Protein AF-A0A3R8N245-F1 (afdb_monomer)

Radius of gyration: 18.85 Å; Cα contacts (8 Å, |Δi|>4): 355; chains: 1; bounding box: 50×39×49 Å

Structure (mmCIF, N/CA/C/O backbone):
data_AF-A0A3R8N245-F1
#
_entry.id   AF-A0A3R8N245-F1
#
loop_
_atom_site.group_PDB
_atom_site.id
_atom_site.type_symbol
_atom_site.label_atom_id
_atom_site.label_alt_id
_atom_site.label_comp_id
_atom_site.label_asym_id
_atom_site.label_entity_id
_atom_site.label_seq_id
_atom_site.pdbx_PDB_ins_code
_atom_site.Cartn_x
_atom_site.Cartn_y
_atom_site.Cartn_z
_atom_site.occupancy
_atom_site.B_iso_or_equiv
_atom_site.auth_seq_id
_atom_site.auth_comp_id
_atom_site.auth_asym_id
_atom_site.auth_atom_id
_atom_site.pdbx_PDB_model_num
ATOM 1 N N . MET A 1 1 ? 17.522 4.034 -18.372 1.00 85.31 1 MET A N 1
ATOM 2 C CA . MET A 1 1 ? 17.825 2.655 -17.962 1.00 85.31 1 MET A CA 1
ATOM 3 C C . MET A 1 1 ? 16.500 2.055 -17.594 1.00 85.31 1 MET A C 1
ATOM 5 O O . MET A 1 1 ? 15.818 2.674 -16.779 1.00 85.31 1 MET A O 1
ATOM 9 N N . ASP A 1 2 ? 16.145 0.954 -18.243 1.00 93.75 2 ASP A N 1
ATOM 10 C CA . ASP A 1 2 ? 14.920 0.220 -17.944 1.00 93.75 2 ASP A CA 1
ATOM 11 C C . ASP A 1 2 ? 15.184 -0.766 -16.804 1.00 93.75 2 ASP A C 1
ATOM 13 O O . ASP A 1 2 ? 16.309 -1.261 -16.665 1.00 93.75 2 ASP A O 1
ATOM 17 N N . PHE A 1 3 ? 14.192 -0.973 -15.946 1.00 96.31 3 PHE A N 1
ATOM 18 C CA . PHE A 1 3 ? 14.270 -1.893 -14.817 1.00 96.31 3 PHE A CA 1
ATOM 19 C C . PHE A 1 3 ? 12.883 -2.235 -14.265 1.00 96.31 3 PHE A C 1
ATOM 21 O O . PHE A 1 3 ? 11.952 -1.428 -14.318 1.00 96.31 3 PHE A O 1
ATOM 28 N N . THR A 1 4 ? 12.788 -3.408 -13.641 1.00 97.19 4 THR A N 1
ATOM 29 C CA . THR A 1 4 ? 11.588 -3.866 -12.941 1.00 97.19 4 THR A CA 1
ATOM 30 C C . THR A 1 4 ? 11.391 -3.132 -11.617 1.00 97.19 4 THR A C 1
ATOM 32 O O . THR A 1 4 ? 12.328 -2.983 -10.824 1.00 97.19 4 THR A O 1
ATOM 35 N N . VAL A 1 5 ? 10.148 -2.753 -11.348 1.00 97.31 5 VAL A N 1
ATOM 36 C CA . VAL A 1 5 ? 9.673 -2.277 -10.046 1.00 97.31 5 VAL A CA 1
ATOM 37 C C . VAL A 1 5 ? 8.496 -3.113 -9.569 1.00 97.31 5 VAL A C 1
ATOM 39 O O . VAL A 1 5 ? 7.857 -3.818 -10.351 1.00 97.31 5 VAL A O 1
ATOM 42 N N . TYR A 1 6 ? 8.213 -3.017 -8.274 1.00 98.06 6 TYR A N 1
ATOM 43 C CA . TYR A 1 6 ? 7.213 -3.819 -7.589 1.00 98.06 6 TYR A CA 1
ATOM 44 C C . TYR A 1 6 ? 6.259 -2.924 -6.792 1.00 98.06 6 TYR A C 1
ATOM 46 O O . TYR A 1 6 ? 6.681 -1.987 -6.117 1.00 98.06 6 TYR A O 1
ATOM 54 N N . HIS A 1 7 ? 4.964 -3.215 -6.843 1.00 96.88 7 HIS A N 1
ATOM 55 C CA . HIS A 1 7 ? 3.921 -2.518 -6.099 1.00 96.88 7 HIS A CA 1
ATOM 56 C C . HIS A 1 7 ? 3.217 -3.489 -5.147 1.00 96.88 7 HIS A C 1
ATOM 58 O O . HIS A 1 7 ? 2.672 -4.505 -5.576 1.00 96.88 7 HIS A O 1
ATOM 64 N N . ALA A 1 8 ? 3.217 -3.156 -3.856 1.00 96.44 8 ALA A N 1
ATOM 65 C CA . ALA A 1 8 ? 2.516 -3.904 -2.819 1.00 96.44 8 ALA A CA 1
ATOM 66 C C . ALA A 1 8 ? 1.069 -3.424 -2.694 1.00 96.44 8 ALA A C 1
ATOM 68 O O . ALA A 1 8 ? 0.830 -2.263 -2.346 1.00 96.44 8 ALA A O 1
ATOM 69 N N . THR A 1 9 ? 0.125 -4.332 -2.920 1.00 95.81 9 THR A N 1
ATOM 70 C CA . THR A 1 9 ? -1.315 -4.080 -2.856 1.00 95.81 9 THR A CA 1
ATOM 71 C C . THR A 1 9 ? -2.065 -5.320 -2.357 1.00 95.81 9 THR A C 1
ATOM 73 O O . THR A 1 9 ? -1.496 -6.167 -1.667 1.00 95.81 9 THR A O 1
ATOM 76 N N . GLY A 1 10 ? -3.350 -5.435 -2.674 1.00 95.75 10 GLY A N 1
ATOM 77 C CA . GLY A 1 10 ? -4.147 -6.615 -2.386 1.00 95.75 10 GLY A CA 1
ATOM 78 C C . GLY A 1 10 ? -5.344 -6.771 -3.317 1.00 95.75 10 GLY A C 1
ATOM 79 O O . GLY A 1 10 ? -5.625 -5.915 -4.165 1.00 95.75 10 GLY A O 1
ATOM 80 N N . THR A 1 11 ? -6.058 -7.881 -3.158 1.00 95.25 11 THR A N 1
ATOM 81 C CA . THR A 1 11 ? -7.194 -8.255 -4.014 1.00 95.25 11 THR A CA 1
ATOM 82 C C . THR A 1 11 ? -8.327 -7.231 -4.020 1.00 95.25 11 THR A C 1
ATOM 84 O O . THR A 1 11 ? -9.044 -7.141 -5.017 1.00 95.25 11 THR A O 1
ATOM 87 N N . LEU A 1 12 ? -8.434 -6.389 -2.985 1.00 94.00 12 LEU A N 1
ATOM 88 C CA . LEU A 1 12 ? -9.401 -5.283 -2.914 1.00 94.00 12 LEU A CA 1
ATOM 89 C C . LEU A 1 12 ? -9.361 -4.346 -4.131 1.00 94.00 12 LEU A C 1
ATOM 91 O O . LEU A 1 12 ? -10.397 -3.832 -4.550 1.00 94.00 12 LEU A O 1
ATOM 95 N N . PHE A 1 13 ? -8.179 -4.113 -4.708 1.00 92.56 13 PHE A N 1
ATOM 96 C CA . PHE A 1 13 ? -8.011 -3.222 -5.865 1.00 92.56 13 PHE A CA 1
ATOM 97 C C . PHE A 1 13 ? -7.777 -3.977 -7.174 1.00 92.56 13 PHE A C 1
ATOM 99 O O . PHE A 1 13 ? -7.697 -3.363 -8.241 1.00 92.56 13 PHE A O 1
ATOM 106 N N . LEU A 1 14 ? -7.710 -5.307 -7.126 1.00 93.50 14 LEU A N 1
ATOM 107 C CA . LEU A 1 14 ? -7.285 -6.114 -8.262 1.00 93.50 14 LEU A CA 1
ATOM 108 C C . LEU A 1 14 ? -8.250 -6.006 -9.444 1.00 93.50 14 LEU A C 1
ATOM 110 O O . LEU A 1 14 ? -7.811 -5.809 -10.571 1.00 93.50 14 LEU A O 1
ATOM 114 N N . LYS A 1 15 ? -9.564 -6.012 -9.191 1.00 92.88 15 LYS A N 1
ATOM 115 C CA . LYS A 1 15 ? -10.569 -5.852 -10.253 1.00 92.88 15 LYS A CA 1
ATOM 116 C C . LYS A 1 15 ? -10.430 -4.524 -11.002 1.00 92.88 15 LYS A C 1
ATOM 118 O O . LYS A 1 15 ? -10.521 -4.503 -12.226 1.00 92.88 15 LYS A O 1
ATOM 123 N N . SER A 1 16 ? -10.211 -3.415 -10.290 1.00 93.25 16 SER A N 1
ATOM 124 C CA . SER A 1 16 ? -9.973 -2.123 -10.948 1.00 93.25 16 SER A CA 1
ATOM 125 C C . SER A 1 16 ? -8.670 -2.127 -11.736 1.00 93.25 16 SER A C 1
ATOM 127 O O . SER A 1 16 ? -8.640 -1.593 -12.835 1.00 93.25 16 SER A O 1
ATOM 129 N N . ILE A 1 17 ? -7.621 -2.773 -11.222 1.00 95.81 17 ILE A N 1
ATOM 130 C CA . ILE A 1 17 ? -6.323 -2.836 -11.900 1.00 95.81 17 ILE A CA 1
ATOM 131 C C . ILE A 1 17 ? -6.411 -3.683 -13.176 1.00 95.81 17 ILE A C 1
ATOM 133 O O . ILE A 1 17 ? -5.860 -3.289 -14.195 1.00 95.81 17 ILE A O 1
ATOM 137 N N . ILE A 1 18 ? -7.154 -4.792 -13.158 1.00 95.69 18 ILE A N 1
ATOM 138 C CA . ILE A 1 18 ? -7.413 -5.621 -14.347 1.00 95.69 18 ILE A CA 1
ATOM 139 C C . ILE A 1 18 ? -8.167 -4.827 -15.421 1.00 95.69 18 ILE A C 1
ATOM 141 O O . ILE A 1 18 ? -7.818 -4.894 -16.594 1.00 95.69 18 ILE A O 1
ATOM 145 N N . ASN A 1 19 ? -9.191 -4.067 -15.029 1.00 94.50 19 ASN A N 1
ATOM 146 C CA . ASN A 1 19 ? -10.065 -3.381 -15.985 1.00 94.50 19 ASN A CA 1
ATOM 147 C C . ASN A 1 19 ? -9.495 -2.055 -16.495 1.00 94.50 19 ASN A C 1
ATOM 149 O O . ASN A 1 19 ? -9.747 -1.665 -17.632 1.00 94.50 19 ASN A O 1
ATOM 153 N N . GLU A 1 20 ? -8.794 -1.327 -15.631 1.00 93.94 20 GLU A N 1
ATOM 154 C CA . GLU A 1 20 ? -8.413 0.065 -15.865 1.00 93.94 20 GLU A CA 1
ATOM 155 C C . GLU A 1 20 ? -6.901 0.276 -15.869 1.00 93.94 20 GLU A C 1
ATOM 157 O O . GLU A 1 20 ? -6.482 1.410 -16.074 1.00 93.94 20 GLU A O 1
ATOM 162 N N . GLY A 1 21 ? -6.100 -0.764 -15.621 1.00 94.56 21 GLY A N 1
ATOM 163 C CA . GLY A 1 21 ? -4.658 -0.665 -15.419 1.00 94.56 21 GLY A CA 1
ATOM 164 C C . GLY A 1 21 ? -4.264 -0.183 -14.021 1.00 94.56 21 GLY A C 1
ATOM 165 O O . GLY A 1 21 ? -5.086 0.258 -13.210 1.00 94.56 21 GLY A O 1
ATOM 166 N N . LEU A 1 22 ? -2.968 -0.274 -13.722 1.00 94.44 22 LEU A N 1
ATOM 167 C CA . LEU A 1 22 ? -2.416 0.201 -12.460 1.00 94.44 22 LEU A CA 1
ATOM 168 C C . LEU A 1 22 ? -2.151 1.702 -12.545 1.00 94.44 22 LEU A C 1
ATOM 170 O O . LEU A 1 22 ? -1.401 2.186 -13.394 1.00 94.44 22 LEU A O 1
ATOM 174 N N . LYS A 1 23 ? -2.774 2.433 -11.627 1.00 90.31 23 LYS A N 1
ATOM 175 C CA . LYS A 1 23 ? -2.658 3.880 -11.504 1.00 90.31 23 LYS A CA 1
ATOM 176 C C . LYS A 1 23 ? -2.807 4.296 -10.039 1.00 90.31 23 LYS A C 1
ATOM 178 O O . LYS A 1 23 ? -3.383 3.548 -9.245 1.00 90.31 23 LYS A O 1
ATOM 183 N N . PRO A 1 24 ? -2.310 5.479 -9.673 1.00 85.94 24 PRO A N 1
ATOM 184 C CA . PRO A 1 24 ? -2.566 6.067 -8.367 1.00 85.94 24 PRO A CA 1
ATOM 185 C C . PRO A 1 24 ? -4.070 6.189 -8.106 1.00 85.94 24 PRO A C 1
ATOM 187 O O . PRO A 1 24 ? -4.838 6.586 -8.984 1.00 85.94 24 PRO A O 1
ATOM 190 N N . VAL A 1 25 ? -4.480 5.862 -6.883 1.00 81.19 25 VAL A N 1
ATOM 191 C CA . VAL A 1 25 ? -5.874 5.947 -6.440 1.00 81.19 25 VAL A CA 1
ATOM 192 C C . VAL A 1 25 ? -5.972 6.995 -5.344 1.00 81.19 25 VAL A C 1
ATOM 194 O O . VAL A 1 25 ? -5.290 6.896 -4.325 1.00 81.19 25 VAL A O 1
ATOM 197 N N . ASP A 1 26 ? -6.851 7.974 -5.537 1.00 82.88 26 ASP A N 1
ATOM 198 C CA . ASP A 1 26 ? -7.201 8.931 -4.493 1.00 82.88 26 ASP A CA 1
ATOM 199 C C . ASP A 1 26 ? -8.194 8.288 -3.514 1.00 82.88 26 ASP A C 1
ATOM 201 O O . ASP A 1 26 ? -9.410 8.243 -3.730 1.00 82.88 26 ASP A O 1
ATOM 205 N N . LEU A 1 27 ? -7.640 7.722 -2.444 1.00 85.12 27 LEU A N 1
ATOM 206 C CA . LEU A 1 27 ? -8.402 7.050 -1.398 1.00 85.12 27 LEU A CA 1
ATOM 207 C C . LEU A 1 27 ? -9.189 8.036 -0.528 1.00 85.12 27 LEU A C 1
ATOM 209 O O . LEU A 1 27 ? -10.215 7.648 0.028 1.00 85.12 27 LEU A O 1
ATOM 213 N N . ASP A 1 28 ? -8.765 9.296 -0.436 1.00 83.69 28 ASP A N 1
ATOM 214 C CA . ASP A 1 28 ? -9.460 10.300 0.370 1.00 83.69 28 ASP A CA 1
ATOM 215 C C . ASP A 1 28 ? -10.724 10.779 -0.329 1.00 83.69 28 ASP A C 1
ATOM 217 O O . ASP A 1 28 ? -11.797 10.759 0.274 1.00 83.69 28 ASP A O 1
ATOM 221 N N . SER A 1 29 ? -10.640 11.102 -1.621 1.00 81.75 29 SER A N 1
ATOM 222 C CA . SER A 1 29 ? -11.827 11.472 -2.399 1.00 81.75 29 SER A CA 1
ATOM 223 C C . SER A 1 29 ? -12.856 10.338 -2.455 1.00 81.75 29 SER A C 1
ATOM 225 O O . SER A 1 29 ? -14.060 10.594 -2.477 1.00 81.75 29 SER A O 1
ATOM 227 N N . LYS A 1 30 ? -12.400 9.076 -2.466 1.00 83.88 30 LYS A N 1
ATOM 228 C CA . LYS A 1 30 ? -13.281 7.909 -2.609 1.00 83.88 30 LYS A CA 1
ATOM 229 C C . LYS A 1 30 ? -13.835 7.380 -1.284 1.00 83.88 30 LYS A C 1
ATOM 231 O O . LYS A 1 30 ? -15.003 7.004 -1.231 1.00 83.88 30 LYS A O 1
ATOM 236 N N . TYR A 1 31 ? -13.013 7.326 -0.238 1.00 90.62 31 TYR A N 1
ATOM 237 C CA . TYR A 1 31 ? -13.347 6.653 1.024 1.00 90.62 31 TYR A CA 1
ATOM 238 C C . TYR A 1 31 ? -13.154 7.526 2.268 1.00 90.62 31 TYR A C 1
ATOM 240 O O . TYR A 1 31 ? -13.446 7.063 3.368 1.00 90.62 31 TYR A O 1
ATOM 248 N N . LYS A 1 32 ? -12.684 8.773 2.121 1.00 92.38 32 LYS A N 1
ATOM 249 C CA . LYS A 1 32 ? -12.475 9.727 3.224 1.00 92.38 32 LYS A CA 1
ATOM 250 C C . LYS A 1 32 ? -11.556 9.191 4.328 1.00 92.38 32 LYS A C 1
ATOM 252 O O . LYS A 1 32 ? -11.793 9.427 5.510 1.00 92.38 32 LYS A O 1
ATOM 257 N N . VAL A 1 33 ? -10.512 8.447 3.953 1.00 92.50 33 VAL A N 1
ATOM 258 C CA . VAL A 1 33 ? -9.687 7.686 4.908 1.00 92.50 33 VAL A CA 1
ATOM 259 C C . VAL A 1 33 ? -9.006 8.596 5.929 1.00 92.50 33 VAL A C 1
ATOM 261 O O . VAL A 1 33 ? -9.055 8.303 7.122 1.00 92.50 33 VAL A O 1
ATOM 264 N N . ARG A 1 34 ? -8.429 9.729 5.507 1.00 91.50 34 ARG A N 1
ATOM 265 C CA . ARG A 1 34 ? -7.831 10.694 6.449 1.00 91.50 34 ARG A CA 1
ATOM 266 C C . ARG A 1 34 ? -8.850 11.364 7.364 1.00 91.50 34 ARG A C 1
ATOM 268 O O . ARG A 1 34 ? -8.558 11.584 8.535 1.00 91.50 34 ARG A O 1
ATOM 275 N N . GLU A 1 35 ? -10.046 11.663 6.859 1.00 93.06 35 GLU A N 1
ATOM 276 C CA . GLU A 1 35 ? -11.126 12.208 7.691 1.00 93.06 35 GLU A CA 1
ATOM 277 C C . GLU A 1 35 ? -11.553 11.187 8.756 1.00 93.06 35 GLU A C 1
ATOM 279 O O . GLU A 1 35 ? -11.748 11.552 9.914 1.00 93.06 35 GLU A O 1
ATOM 284 N N . ALA A 1 36 ? -11.632 9.906 8.386 1.00 95.31 36 ALA A N 1
ATOM 285 C CA . ALA A 1 36 ? -11.905 8.818 9.318 1.00 95.31 36 ALA A CA 1
ATOM 286 C C . ALA A 1 36 ? -10.791 8.666 10.365 1.00 95.31 36 ALA A C 1
ATOM 288 O O . ALA A 1 36 ? -11.093 8.539 11.548 1.00 95.31 36 ALA A O 1
ATOM 289 N N . LEU A 1 37 ? -9.517 8.735 9.960 1.00 94.69 37 LEU A N 1
ATOM 290 C CA . LEU A 1 37 ? -8.381 8.728 10.889 1.00 94.69 37 LEU A CA 1
ATOM 291 C C . LEU A 1 37 ? -8.452 9.888 11.880 1.00 94.69 37 LEU A C 1
ATOM 293 O O . LEU A 1 37 ? -8.289 9.659 13.072 1.00 94.69 37 LEU A O 1
ATOM 297 N N . CYS A 1 38 ? -8.734 11.104 11.405 1.00 93.19 38 CYS A N 1
ATOM 298 C CA . CYS A 1 38 ? -8.902 12.276 12.262 1.00 93.19 38 CYS A CA 1
ATOM 299 C C . CYS A 1 38 ? -10.004 12.038 13.304 1.00 93.19 38 CYS A C 1
ATOM 301 O O . CYS A 1 38 ? -9.764 12.159 14.501 1.00 93.19 38 CYS A O 1
ATOM 303 N N . TYR A 1 39 ? -11.175 11.586 12.851 1.00 93.44 39 TYR A N 1
ATOM 304 C CA . TYR A 1 39 ? -12.324 11.317 13.714 1.00 93.44 39 TYR A CA 1
ATOM 305 C C . TYR A 1 39 ? -12.054 10.218 14.757 1.00 93.44 39 TYR A C 1
ATOM 307 O O . TYR A 1 39 ? -12.490 10.318 15.899 1.00 93.44 39 TYR A O 1
ATOM 315 N N . LEU A 1 40 ? -11.322 9.163 14.383 1.00 94.00 40 LEU A N 1
ATOM 316 C CA . LEU A 1 40 ? -10.916 8.108 15.316 1.00 94.00 40 LEU A CA 1
ATOM 317 C C . LEU A 1 40 ? -9.859 8.599 16.307 1.00 94.00 40 LEU A C 1
ATOM 319 O O . LEU A 1 40 ? -9.902 8.230 17.475 1.00 94.00 40 LEU A O 1
ATOM 323 N N . LEU A 1 41 ? -8.912 9.424 15.864 1.00 91.50 41 LEU A N 1
ATOM 324 C CA . LEU A 1 41 ? -7.840 9.921 16.721 1.00 91.50 41 LEU A CA 1
ATOM 325 C C . LEU A 1 41 ? -8.349 10.940 17.751 1.00 91.50 41 LEU A C 1
ATOM 327 O O . LEU A 1 41 ? -7.814 10.989 18.852 1.00 91.50 41 LEU A O 1
ATOM 331 N N . GLU A 1 42 ? -9.417 11.685 17.443 1.00 88.44 42 GLU A N 1
ATOM 332 C CA . GLU A 1 42 ? -10.083 12.602 18.386 1.00 88.44 42 GLU A CA 1
ATOM 333 C C . GLU A 1 42 ? -10.581 11.909 19.665 1.00 88.44 42 GLU A C 1
ATOM 335 O O . GLU A 1 42 ? -10.657 12.547 20.716 1.00 88.44 42 GLU A O 1
ATOM 340 N N . ILE A 1 43 ? -10.902 10.612 19.594 1.00 87.62 43 ILE A N 1
ATOM 341 C CA . ILE A 1 43 ? -11.363 9.828 20.752 1.00 87.62 43 ILE A CA 1
ATOM 342 C C . ILE A 1 43 ? -10.255 8.997 21.406 1.00 87.62 43 ILE A C 1
ATOM 344 O O . ILE A 1 43 ? -10.439 8.504 22.519 1.00 87.62 43 ILE A O 1
ATOM 348 N N . VAL A 1 44 ? -9.099 8.852 20.755 1.00 88.75 44 VAL A N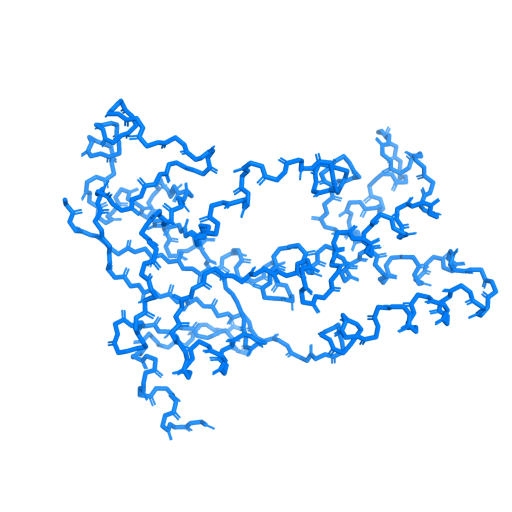 1
ATOM 349 C CA . VAL A 1 44 ? -7.936 8.170 21.331 1.00 88.75 44 VAL A CA 1
ATOM 350 C C . VAL A 1 44 ? -7.219 9.124 22.290 1.00 88.75 44 VAL A C 1
ATOM 352 O O . VAL A 1 44 ? -6.778 10.193 21.868 1.00 88.75 44 VAL A O 1
ATOM 355 N N . PRO A 1 45 ? -7.011 8.763 23.571 1.00 84.38 45 PRO A N 1
ATOM 356 C CA . PRO A 1 45 ? -6.248 9.609 24.482 1.00 84.38 45 PRO A CA 1
ATOM 357 C C . PRO A 1 45 ? -4.815 9.825 23.977 1.00 84.38 45 PRO A C 1
ATOM 359 O O . PRO A 1 45 ? -4.091 8.866 23.708 1.00 84.38 45 PRO A O 1
ATOM 362 N N . SER A 1 46 ? -4.360 11.077 23.929 1.00 83.44 46 SER A N 1
ATOM 363 C CA . SER A 1 46 ? -3.022 11.438 23.424 1.00 83.44 46 SER A CA 1
ATOM 364 C C . SER A 1 46 ? -1.862 10.829 24.227 1.00 83.44 46 SER A C 1
ATOM 366 O O . SER A 1 46 ? -0.744 10.712 23.732 1.00 83.44 46 SER A O 1
ATOM 368 N N . GLU A 1 47 ? -2.121 10.372 25.454 1.00 81.50 47 GLU A N 1
ATOM 369 C CA . GLU A 1 47 ? -1.187 9.616 26.301 1.00 81.50 47 GLU A CA 1
ATOM 370 C C . GLU A 1 47 ? -0.669 8.335 25.629 1.00 81.50 47 GLU A C 1
ATOM 372 O O . GLU A 1 47 ? 0.440 7.887 25.932 1.00 81.50 47 GLU A O 1
ATOM 377 N N . TYR A 1 48 ? -1.442 7.762 24.700 1.00 82.00 48 TYR A N 1
ATOM 378 C CA . TYR A 1 48 ? -1.026 6.638 23.860 1.00 82.00 48 TYR A CA 1
ATOM 379 C C . TYR A 1 48 ? 0.059 7.008 22.843 1.00 82.00 48 TYR A C 1
ATOM 381 O O . TYR A 1 48 ? 0.550 6.119 22.160 1.00 82.00 48 TYR A O 1
ATOM 389 N N . GLY A 1 49 ? 0.461 8.282 22.771 1.00 76.44 49 GLY A N 1
ATOM 390 C CA . GLY A 1 49 ? 1.635 8.784 22.057 1.00 76.44 49 GLY A CA 1
ATOM 391 C C . GLY A 1 49 ? 2.870 9.029 22.940 1.00 76.44 49 GLY A C 1
ATOM 392 O O . GLY A 1 49 ? 3.820 9.643 22.466 1.00 76.44 49 GLY A O 1
ATOM 393 N N . THR A 1 50 ? 2.878 8.607 24.213 1.00 76.25 50 THR A N 1
ATOM 394 C CA . THR A 1 50 ? 3.994 8.856 25.158 1.00 76.25 50 THR A CA 1
ATOM 395 C C . THR A 1 50 ? 4.682 7.566 25.606 1.00 76.25 50 THR A C 1
ATOM 397 O O . THR A 1 50 ? 3.997 6.575 25.822 1.00 76.25 50 THR A O 1
ATOM 400 N N . ASP A 1 51 ? 6.007 7.570 25.806 1.00 74.62 51 ASP A N 1
ATOM 401 C CA . ASP A 1 51 ? 6.819 6.382 26.151 1.00 74.62 51 ASP A CA 1
A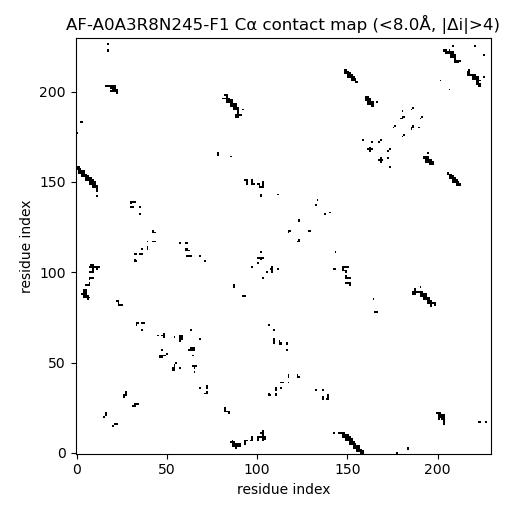TOM 402 C C . ASP A 1 51 ? 6.434 5.722 27.498 1.00 74.62 51 ASP A C 1
ATOM 404 O O . ASP A 1 51 ? 7.085 5.893 28.530 1.00 74.62 51 ASP A O 1
ATOM 408 N N . ASN A 1 52 ? 5.351 4.944 27.494 1.00 83.81 52 ASN A N 1
ATOM 409 C CA . ASN A 1 52 ? 4.832 4.170 28.617 1.00 83.81 52 ASN A CA 1
ATOM 410 C C . ASN A 1 52 ? 4.141 2.875 28.125 1.00 83.81 52 ASN A C 1
ATOM 412 O O . ASN A 1 52 ? 4.135 2.549 26.937 1.00 83.81 52 ASN A O 1
ATOM 416 N N . GLU A 1 53 ? 3.567 2.096 29.045 1.00 88.75 53 GLU A N 1
ATOM 417 C CA . GLU A 1 53 ? 2.887 0.830 28.730 1.00 88.75 53 GLU A CA 1
ATOM 418 C C . GLU A 1 53 ? 1.712 0.990 27.750 1.00 88.75 53 GLU A C 1
ATOM 420 O O . GLU A 1 53 ? 1.555 0.166 26.848 1.00 88.75 53 GLU A O 1
ATOM 425 N N . LYS A 1 54 ? 0.941 2.078 27.860 1.00 86.00 54 LYS A N 1
ATOM 426 C CA . LYS A 1 54 ? -0.170 2.379 26.951 1.00 86.00 54 LYS A CA 1
ATOM 427 C C . LYS A 1 54 ? 0.330 2.565 25.518 1.00 86.00 54 LYS A C 1
ATOM 429 O O . LYS A 1 54 ? -0.225 1.954 24.613 1.00 86.00 54 LYS A O 1
ATOM 434 N N . TYR A 1 55 ? 1.416 3.309 25.298 1.00 87.56 55 TYR A N 1
ATOM 435 C CA . TYR A 1 55 ? 1.997 3.464 23.954 1.00 87.56 55 TYR A CA 1
ATOM 436 C C . TYR A 1 55 ? 2.391 2.127 23.329 1.00 87.56 55 TYR A C 1
ATOM 438 O O . TYR A 1 55 ? 2.111 1.882 22.159 1.00 87.56 55 TYR A O 1
ATOM 446 N N . ARG A 1 56 ? 2.959 1.206 24.117 1.00 89.69 56 ARG A N 1
ATOM 447 C CA . ARG A 1 56 ? 3.262 -0.147 23.625 1.00 89.69 56 ARG A CA 1
ATOM 448 C C . ARG A 1 56 ? 1.999 -0.910 23.231 1.00 89.69 56 ARG A C 1
ATOM 450 O O . ARG A 1 56 ? 2.009 -1.585 22.208 1.00 89.69 56 ARG A O 1
ATOM 457 N N . ILE A 1 57 ? 0.925 -0.798 24.014 1.00 91.00 57 ILE A N 1
ATOM 458 C CA . ILE A 1 57 ? -0.378 -1.396 23.686 1.00 91.00 57 ILE A CA 1
ATOM 459 C C . ILE A 1 57 ? -0.912 -0.830 22.363 1.00 91.00 57 ILE A C 1
ATOM 461 O O . ILE A 1 57 ? -1.311 -1.605 21.494 1.00 91.00 57 ILE A O 1
ATOM 465 N N . PHE A 1 58 ? -0.858 0.492 22.179 1.00 92.25 58 PHE A N 1
ATOM 466 C CA . PHE A 1 58 ? -1.273 1.147 20.936 1.00 92.25 58 PHE A CA 1
ATOM 467 C C . PHE A 1 58 ? -0.454 0.670 19.745 1.00 92.25 58 PHE A C 1
ATOM 469 O O . PHE A 1 58 ? -1.023 0.167 18.784 1.00 92.25 58 PHE A O 1
ATOM 476 N N . VAL A 1 59 ? 0.877 0.745 19.822 1.00 91.88 59 VAL A N 1
ATOM 477 C CA . VAL A 1 59 ? 1.757 0.336 18.718 1.00 91.88 59 VAL A CA 1
ATOM 478 C C . VAL A 1 59 ? 1.562 -1.136 18.367 1.00 91.88 59 VAL A C 1
ATOM 480 O O . VAL A 1 59 ? 1.539 -1.480 17.190 1.00 91.88 59 VAL A O 1
ATOM 483 N N . ASN A 1 60 ? 1.369 -2.007 19.359 1.00 91.88 60 ASN A N 1
ATOM 484 C CA . ASN A 1 60 ? 1.135 -3.429 19.110 1.00 91.88 60 ASN A CA 1
ATOM 485 C C . ASN A 1 60 ? -0.226 -3.715 18.462 1.00 91.88 60 ASN A C 1
ATOM 487 O O . ASN A 1 60 ? -0.330 -4.685 17.720 1.00 91.88 60 ASN A O 1
ATOM 491 N N . SER A 1 61 ? -1.249 -2.907 18.752 1.00 92.19 61 SER A N 1
ATOM 492 C CA . SER A 1 61 ? -2.617 -3.122 18.251 1.00 92.19 61 SER A CA 1
ATOM 493 C C . SER A 1 61 ? -2.853 -2.435 16.906 1.00 92.19 61 SER A C 1
ATOM 495 O O . SER A 1 61 ? -3.502 -2.977 16.016 1.00 92.19 61 SER A O 1
ATOM 497 N N . VAL A 1 62 ? -2.313 -1.225 16.758 1.00 93.19 62 VAL A N 1
ATOM 498 C CA . VAL A 1 62 ? -2.484 -0.373 15.577 1.00 93.19 62 VAL A CA 1
ATOM 499 C C . VAL A 1 62 ? -1.376 -0.613 14.542 1.00 93.19 62 VAL A C 1
ATOM 501 O O . VAL A 1 62 ? -1.504 -0.217 13.385 1.00 93.19 62 VAL A O 1
ATOM 504 N N . HIS A 1 63 ? -0.297 -1.299 14.942 1.00 92.75 63 HIS A N 1
ATOM 505 C CA . HIS A 1 63 ? 0.893 -1.593 14.134 1.00 92.75 63 HIS A CA 1
ATOM 506 C C . HIS A 1 63 ? 1.627 -0.350 13.613 1.00 92.75 63 HIS A C 1
ATOM 508 O O . HIS A 1 63 ? 2.405 -0.425 12.665 1.00 92.75 63 HIS A O 1
ATOM 514 N N . THR A 1 64 ? 1.409 0.802 14.249 1.00 90.56 64 THR A N 1
ATOM 515 C CA . THR A 1 64 ? 2.113 2.055 13.970 1.00 90.56 64 THR A CA 1
ATOM 516 C C . THR A 1 64 ? 2.046 2.988 15.179 1.00 90.56 64 THR A C 1
ATOM 518 O O . THR A 1 64 ? 1.344 2.711 16.153 1.00 90.56 64 THR A O 1
ATOM 521 N N . SER A 1 65 ? 2.803 4.084 15.147 1.00 90.19 65 SER A N 1
ATOM 522 C CA . SER A 1 65 ? 2.815 5.071 16.228 1.00 90.19 65 SER A CA 1
ATOM 523 C C . SER A 1 65 ? 1.700 6.105 16.072 1.00 90.19 65 SER A C 1
ATOM 525 O O . SER A 1 65 ? 1.245 6.395 14.964 1.00 90.19 65 SER A O 1
ATOM 527 N N . TYR A 1 66 ? 1.297 6.714 17.190 1.00 90.81 66 TYR A N 1
ATOM 528 C CA . TYR A 1 66 ? 0.343 7.824 17.188 1.00 90.81 66 TYR A CA 1
ATOM 529 C C . TYR A 1 66 ? 0.837 8.983 16.304 1.00 90.81 66 TYR A C 1
ATOM 531 O O . TYR A 1 66 ? 0.088 9.494 15.476 1.00 90.81 66 TYR A O 1
ATOM 539 N N . GLY A 1 67 ? 2.121 9.348 16.423 1.00 87.88 67 GLY A N 1
ATOM 540 C CA . GLY A 1 67 ? 2.735 10.410 15.618 1.00 87.88 67 GLY A CA 1
ATOM 541 C C . GLY A 1 67 ? 2.705 10.110 14.119 1.00 87.88 67 GLY A C 1
ATOM 542 O O . GLY A 1 67 ? 2.400 10.989 13.326 1.00 87.88 67 GLY A O 1
ATOM 543 N N . THR A 1 68 ? 2.904 8.852 13.721 1.00 87.81 68 THR A N 1
ATOM 544 C CA . THR A 1 68 ? 2.794 8.445 12.312 1.00 87.81 68 THR A CA 1
ATOM 545 C C . THR A 1 68 ? 1.374 8.635 11.768 1.00 87.81 68 THR A C 1
ATOM 547 O O . THR A 1 68 ? 1.204 9.070 10.632 1.00 87.81 68 THR A O 1
ATOM 550 N N . ILE A 1 69 ? 0.338 8.347 12.564 1.00 90.31 69 ILE A N 1
ATOM 551 C CA . ILE A 1 69 ? -1.054 8.609 12.162 1.00 90.31 69 ILE A CA 1
ATOM 552 C C . ILE A 1 69 ? -1.315 10.113 12.062 1.00 90.31 69 ILE A C 1
ATOM 554 O O . ILE A 1 69 ? -1.933 10.555 11.092 1.00 90.31 69 ILE A O 1
ATOM 558 N N . GLU A 1 70 ? -0.813 10.907 13.011 1.00 89.38 70 GLU A N 1
ATOM 559 C CA . GLU A 1 70 ? -0.878 12.365 12.901 1.00 89.38 70 GLU A CA 1
ATOM 560 C C . GLU A 1 70 ? -0.196 12.868 11.629 1.00 89.38 70 GLU A C 1
ATOM 562 O O . GLU A 1 70 ? -0.752 13.736 10.961 1.00 89.38 70 GLU A O 1
ATOM 567 N N . ASP A 1 71 ? 0.964 12.322 11.266 1.00 86.38 71 ASP A N 1
ATOM 568 C CA . ASP A 1 71 ? 1.672 12.689 10.040 1.00 86.38 71 ASP A CA 1
ATOM 569 C C . ASP A 1 71 ? 0.823 12.367 8.803 1.00 86.38 71 ASP A C 1
ATOM 571 O O . ASP A 1 71 ? 0.698 13.209 7.914 1.00 86.38 71 ASP A O 1
ATOM 575 N N . PHE A 1 72 ? 0.155 11.207 8.756 1.00 85.31 72 PHE A N 1
ATOM 576 C CA . PHE A 1 72 ? -0.782 10.884 7.671 1.00 85.31 72 PHE A CA 1
ATOM 577 C C . PHE A 1 72 ? -1.962 11.858 7.578 1.00 85.31 72 PHE A C 1
ATOM 579 O O . PHE A 1 72 ? -2.385 12.174 6.465 1.00 85.31 72 PHE A O 1
ATOM 586 N N . ILE A 1 73 ? -2.490 12.331 8.712 1.00 87.88 73 ILE A N 1
ATOM 587 C CA . ILE A 1 73 ? -3.582 13.319 8.762 1.00 87.88 73 ILE A CA 1
ATOM 588 C C . ILE A 1 73 ? -3.081 14.703 8.324 1.00 87.88 73 ILE A C 1
ATOM 590 O O . ILE A 1 73 ? -3.742 15.379 7.537 1.00 87.88 73 ILE A O 1
ATOM 594 N N . LYS A 1 74 ? -1.915 15.122 8.834 1.00 82.38 74 LYS A N 1
ATOM 595 C CA . LYS A 1 74 ? -1.310 16.453 8.647 1.00 82.38 74 LYS A CA 1
ATOM 596 C C . LYS A 1 74 ? -0.626 16.636 7.307 1.00 82.38 74 LYS A C 1
ATOM 598 O O . LYS A 1 74 ? -0.217 17.757 7.019 1.00 82.38 74 LYS A O 1
ATOM 603 N N . GLN A 1 75 ? -0.447 15.575 6.523 1.00 71.69 75 GLN A N 1
ATOM 604 C CA . GLN A 1 75 ? 0.119 15.656 5.182 1.00 71.69 75 GLN A CA 1
ATOM 605 C C . GLN A 1 75 ? -0.704 16.623 4.312 1.00 71.69 75 GLN A C 1
ATOM 607 O O . GLN A 1 75 ? -1.613 16.231 3.581 1.00 71.69 75 GLN A O 1
ATOM 612 N N . GLU A 1 76 ? -0.345 17.911 4.371 1.00 53.47 76 GLU A N 1
ATOM 613 C CA . GLU A 1 76 ? -0.707 18.911 3.382 1.00 53.47 76 GLU A CA 1
ATOM 614 C C . GLU A 1 76 ? -0.149 18.405 2.063 1.00 53.47 76 GLU A C 1
ATOM 616 O O . GLU A 1 76 ? 1.036 18.110 1.910 1.00 53.47 76 GLU A O 1
ATOM 621 N N . ASN A 1 77 ? -1.070 18.176 1.148 1.00 54.06 77 ASN A N 1
ATOM 622 C CA . ASN A 1 77 ? -1.012 17.092 0.195 1.00 54.06 77 ASN A CA 1
ATOM 623 C C . ASN A 1 77 ? 0.041 17.251 -0.923 1.00 54.06 77 ASN A C 1
ATOM 625 O O . ASN A 1 77 ? -0.165 16.673 -1.969 1.00 54.06 77 ASN A O 1
ATOM 629 N N . GLY A 1 78 ? 1.166 17.961 -0.781 1.00 46.75 78 GLY A N 1
ATOM 630 C CA . GLY A 1 78 ? 2.196 18.074 -1.834 1.00 46.75 78 GLY A CA 1
ATOM 631 C C . GLY A 1 78 ? 2.765 16.716 -2.275 1.00 46.75 78 GLY A C 1
ATOM 632 O O . GLY A 1 78 ? 3.039 16.488 -3.449 1.00 46.75 78 GLY A O 1
ATOM 633 N N . LEU A 1 79 ? 2.845 15.758 -1.348 1.00 45.59 79 LEU A N 1
ATOM 634 C CA . LEU A 1 79 ? 3.329 14.403 -1.618 1.00 45.59 79 LEU A CA 1
ATOM 635 C C . LEU A 1 79 ? 2.276 13.496 -2.292 1.00 45.59 79 LEU A C 1
ATOM 637 O O . LEU A 1 79 ? 2.660 12.531 -2.936 1.00 45.59 79 LEU A O 1
ATOM 641 N N . PHE A 1 80 ? 0.977 13.791 -2.221 1.00 45.97 80 PHE A N 1
ATOM 642 C CA . PHE A 1 80 ? -0.068 13.005 -2.911 1.00 45.97 80 PHE A CA 1
ATOM 643 C C . PHE A 1 80 ? -0.776 13.792 -4.025 1.00 45.97 80 PHE A C 1
ATOM 645 O O . PHE A 1 80 ? -1.458 13.196 -4.854 1.00 45.97 80 PHE A O 1
ATOM 652 N N . GLN A 1 81 ? -0.563 15.109 -4.106 1.00 39.78 81 GLN A N 1
ATOM 653 C CA . GLN A 1 81 ? -1.068 16.012 -5.149 1.00 39.78 81 GLN A CA 1
ATOM 654 C C . GLN A 1 81 ? -0.588 15.621 -6.542 1.00 39.78 81 GLN A C 1
ATOM 656 O O . GLN A 1 81 ? -1.197 16.019 -7.530 1.00 39.78 81 GLN A O 1
ATOM 661 N N . HIS A 1 82 ? 0.475 14.825 -6.630 1.00 43.44 82 HIS A N 1
ATOM 662 C CA . HIS A 1 82 ? 1.003 14.365 -7.903 1.00 43.44 82 HIS A CA 1
ATOM 663 C C . HIS A 1 82 ? 0.381 13.076 -8.416 1.00 43.44 82 HIS A C 1
ATOM 665 O O . HIS A 1 82 ? 0.744 12.685 -9.518 1.00 43.44 82 HIS A O 1
ATOM 671 N N . GLY A 1 83 ? -0.514 12.413 -7.665 1.00 54.69 83 GLY A N 1
ATOM 672 C CA . GLY A 1 83 ? -1.013 11.104 -8.081 1.00 54.69 83 GLY A CA 1
ATOM 673 C C . GLY A 1 83 ? 0.167 10.218 -8.470 1.00 54.69 83 GLY A C 1
ATOM 674 O O . GLY A 1 83 ? 0.299 9.835 -9.622 1.00 54.69 83 GLY A O 1
ATOM 675 N N . SER A 1 84 ? 1.108 9.998 -7.555 1.00 69.81 84 SER A N 1
ATOM 676 C CA . SER A 1 84 ? 2.272 9.164 -7.847 1.00 69.81 84 SER A CA 1
ATOM 677 C C . SER A 1 84 ? 2.024 7.755 -7.336 1.00 69.81 84 SER A C 1
ATOM 679 O O . SER A 1 84 ? 1.602 7.555 -6.196 1.00 69.81 84 SER A O 1
ATOM 681 N N . LEU A 1 85 ? 2.278 6.766 -8.185 1.00 87.94 85 LEU A N 1
ATOM 682 C CA . LEU A 1 85 ? 2.199 5.363 -7.805 1.00 87.94 85 LEU A CA 1
ATOM 683 C C . LEU A 1 85 ? 3.474 4.991 -7.040 1.00 87.94 85 LEU A C 1
ATOM 685 O O . LEU A 1 85 ? 4.574 5.090 -7.583 1.00 87.94 85 LEU A O 1
ATOM 689 N N . TYR A 1 86 ? 3.326 4.567 -5.785 1.00 90.38 86 TYR A N 1
ATOM 690 C CA . TYR A 1 86 ? 4.449 4.114 -4.965 1.00 90.38 86 TYR A CA 1
ATOM 691 C C . TYR A 1 86 ? 4.860 2.700 -5.350 1.00 90.38 86 TYR A C 1
ATOM 693 O O . TYR A 1 86 ? 4.029 1.788 -5.387 1.00 90.38 86 TYR A O 1
ATOM 701 N N . VAL A 1 87 ? 6.150 2.517 -5.587 1.00 94.50 87 VAL A N 1
ATOM 702 C CA . VAL A 1 87 ? 6.752 1.231 -5.936 1.00 94.50 87 VAL A CA 1
ATOM 703 C C . VAL A 1 87 ? 8.056 1.043 -5.178 1.00 94.50 87 VAL A C 1
ATOM 705 O O . VAL A 1 87 ? 8.569 1.964 -4.549 1.00 94.50 87 VAL A O 1
ATOM 708 N N . ASN A 1 88 ? 8.607 -0.156 -5.237 1.00 97.12 88 ASN A N 1
ATOM 709 C CA . ASN A 1 88 ? 9.895 -0.472 -4.656 1.00 97.12 88 ASN A CA 1
ATOM 710 C C . ASN A 1 88 ? 10.726 -1.284 -5.657 1.00 97.12 88 ASN A C 1
ATOM 712 O O . ASN A 1 88 ? 10.185 -1.951 -6.540 1.00 97.12 88 ASN A O 1
ATOM 716 N N . THR A 1 89 ? 12.047 -1.196 -5.564 1.00 97.56 89 THR A N 1
ATOM 717 C CA . THR A 1 89 ? 12.961 -1.905 -6.469 1.00 97.56 89 THR A CA 1
ATOM 718 C C . THR A 1 89 ? 13.232 -3.357 -6.064 1.00 97.56 89 THR A C 1
ATOM 720 O O . THR A 1 89 ? 13.699 -4.140 -6.893 1.00 97.56 89 THR A O 1
ATOM 723 N N . GLY A 1 90 ? 12.926 -3.735 -4.820 1.00 97.81 90 GLY A N 1
ATOM 724 C CA . GLY A 1 90 ? 13.108 -5.083 -4.285 1.00 97.81 90 GLY A CA 1
ATOM 725 C C . GLY A 1 90 ? 11.801 -5.860 -4.161 1.00 97.81 90 GLY A C 1
ATOM 726 O O . GLY A 1 90 ? 10.832 -5.389 -3.561 1.00 97.81 90 GLY A O 1
ATOM 727 N N . LEU A 1 91 ? 11.788 -7.092 -4.670 1.00 97.94 91 LEU A N 1
ATOM 728 C CA . LEU A 1 91 ? 10.626 -7.978 -4.613 1.00 97.94 91 LEU A CA 1
ATOM 729 C C . LEU A 1 91 ? 10.326 -8.405 -3.176 1.00 97.94 91 LEU A C 1
ATOM 731 O O . LEU A 1 91 ? 9.194 -8.265 -2.721 1.00 97.94 91 LEU A O 1
ATOM 735 N N . GLU A 1 92 ? 11.331 -8.892 -2.448 1.00 97.44 92 GLU A N 1
ATOM 736 C CA . GLU A 1 92 ? 11.129 -9.420 -1.091 1.00 97.44 92 GLU A CA 1
ATOM 737 C C . GLU A 1 92 ? 10.664 -8.326 -0.124 1.00 97.44 92 GLU A C 1
ATOM 739 O O . GLU A 1 92 ? 9.699 -8.522 0.614 1.00 97.44 92 GLU A O 1
ATOM 744 N N . LYS A 1 93 ? 11.231 -7.116 -0.227 1.00 96.94 93 LYS A N 1
ATOM 745 C CA . LYS A 1 93 ? 10.745 -5.956 0.531 1.00 96.94 93 LYS A CA 1
ATOM 746 C C . LYS A 1 93 ? 9.287 -5.624 0.204 1.00 96.94 93 LYS A C 1
ATOM 748 O O . LYS A 1 93 ? 8.499 -5.305 1.091 1.00 96.94 93 LYS A O 1
ATOM 753 N N . THR A 1 94 ? 8.907 -5.731 -1.066 1.00 98.00 94 THR A N 1
ATOM 754 C CA . THR A 1 94 ? 7.526 -5.482 -1.497 1.00 98.00 94 THR A CA 1
ATOM 755 C C . THR A 1 94 ? 6.566 -6.553 -0.988 1.00 98.00 94 THR A C 1
ATOM 757 O O . THR A 1 94 ? 5.453 -6.224 -0.584 1.00 98.00 94 THR A O 1
ATOM 760 N N . LYS A 1 95 ? 6.987 -7.819 -0.932 1.00 98.06 95 LYS A N 1
ATOM 761 C CA . LYS A 1 95 ? 6.204 -8.896 -0.310 1.00 98.06 95 LYS A CA 1
ATOM 762 C C . LYS A 1 95 ? 5.961 -8.628 1.174 1.00 98.06 95 LYS A C 1
ATOM 764 O O . LYS A 1 95 ? 4.823 -8.753 1.619 1.00 98.06 95 LYS A O 1
ATOM 769 N N . GLU A 1 96 ? 6.981 -8.196 1.919 1.00 96.75 96 GLU A N 1
ATOM 770 C CA . GLU A 1 96 ? 6.818 -7.769 3.319 1.00 96.75 96 GLU A CA 1
ATOM 771 C C . GLU A 1 96 ? 5.787 -6.640 3.442 1.00 96.75 96 GLU A C 1
ATOM 773 O O . GLU A 1 96 ? 4.893 -6.697 4.286 1.00 96.75 96 GLU A O 1
ATOM 778 N N . PHE A 1 97 ? 5.870 -5.623 2.578 1.00 95.44 97 PHE A N 1
ATOM 779 C CA . PHE A 1 97 ? 4.891 -4.536 2.570 1.00 95.44 97 PHE A CA 1
ATOM 780 C C . PHE A 1 97 ? 3.476 -5.024 2.262 1.00 95.44 97 PHE A C 1
ATOM 782 O O . PHE A 1 97 ? 2.540 -4.597 2.930 1.00 95.44 97 PHE A O 1
ATOM 789 N N . ALA A 1 98 ? 3.303 -5.911 1.283 1.00 96.88 98 ALA A N 1
ATOM 790 C CA . ALA A 1 98 ? 1.993 -6.448 0.931 1.00 96.88 98 ALA A CA 1
ATOM 791 C C . ALA A 1 98 ? 1.386 -7.252 2.094 1.00 96.88 98 ALA A C 1
ATOM 793 O O . ALA A 1 98 ? 0.210 -7.073 2.402 1.00 96.88 98 ALA A O 1
ATOM 794 N N . LEU A 1 99 ? 2.190 -8.071 2.784 1.00 96.56 99 LEU A N 1
ATOM 795 C CA . LEU A 1 99 ? 1.758 -8.841 3.960 1.00 96.56 99 LEU A CA 1
ATOM 796 C C . LEU A 1 99 ? 1.308 -7.940 5.117 1.00 96.56 99 LEU A C 1
ATOM 798 O O . LEU A 1 99 ? 0.315 -8.238 5.774 1.00 96.56 99 LEU A O 1
ATOM 802 N N . ASN A 1 100 ? 1.999 -6.819 5.332 1.00 93.69 100 ASN A N 1
ATOM 803 C CA . ASN A 1 100 ? 1.656 -5.863 6.387 1.00 93.69 100 ASN A CA 1
ATOM 804 C C . ASN A 1 100 ? 0.462 -4.959 6.026 1.00 93.69 100 ASN A C 1
ATOM 806 O O . ASN A 1 100 ? -0.095 -4.298 6.898 1.00 93.69 100 ASN A O 1
ATOM 810 N N . ARG A 1 101 ? 0.042 -4.914 4.754 1.00 93.06 101 ARG A N 1
ATOM 811 C CA . ARG A 1 101 ? -1.080 -4.093 4.266 1.00 93.06 101 ARG A CA 1
ATOM 812 C C . ARG A 1 101 ? -2.354 -4.922 4.177 1.00 93.06 101 ARG A C 1
ATOM 814 O O . ARG A 1 101 ? -2.853 -5.214 3.087 1.00 93.06 101 ARG A O 1
ATOM 821 N N . VAL A 1 102 ? -2.924 -5.258 5.332 1.00 93.19 102 VAL A N 1
ATOM 822 C CA . VAL A 1 102 ? -4.115 -6.122 5.411 1.00 93.19 102 VAL A CA 1
ATOM 823 C C . VAL A 1 102 ? -5.325 -5.568 4.654 1.00 93.19 102 VAL A C 1
ATOM 825 O O . VAL A 1 102 ? -6.200 -6.344 4.286 1.00 93.19 102 VAL A O 1
ATOM 828 N N . LYS A 1 103 ? -5.370 -4.260 4.355 1.00 94.81 103 LYS A N 1
ATOM 829 C CA . LYS A 1 103 ? -6.392 -3.631 3.497 1.00 94.81 103 LYS A CA 1
ATOM 830 C C . LYS A 1 103 ? -5.834 -3.021 2.209 1.00 94.81 103 LYS A C 1
ATOM 832 O O . LYS A 1 103 ? -6.306 -1.972 1.774 1.00 94.81 103 LYS A O 1
ATOM 837 N N . ALA A 1 104 ? -4.843 -3.674 1.595 1.00 92.19 104 ALA A N 1
ATOM 838 C CA . ALA A 1 104 ? -4.245 -3.366 0.283 1.00 92.19 104 ALA A CA 1
ATOM 839 C C . ALA A 1 104 ? -3.539 -2.000 0.148 1.00 92.19 104 ALA A C 1
ATOM 841 O O . ALA A 1 104 ? -2.687 -1.821 -0.717 1.00 92.19 104 ALA A O 1
ATOM 842 N N . SER A 1 105 ? -3.851 -1.037 1.008 1.00 91.69 105 SER A N 1
ATOM 843 C CA . SER A 1 105 ? -3.199 0.259 1.140 1.00 91.69 105 SER A CA 1
ATOM 844 C C . SER A 1 105 ? -2.741 0.428 2.579 1.00 91.69 105 SER A C 1
ATOM 846 O O . SER A 1 105 ? -3.452 0.041 3.507 1.00 91.69 105 SER A O 1
ATOM 848 N N . GLU A 1 106 ? -1.570 1.026 2.766 1.00 90.69 106 GLU A N 1
ATOM 849 C CA . GLU A 1 106 ? -1.056 1.373 4.090 1.00 90.69 106 GLU A CA 1
ATOM 850 C C . GLU A 1 106 ? -2.024 2.297 4.844 1.00 90.69 106 GLU A C 1
ATOM 852 O O . GLU A 1 106 ? -2.401 2.010 5.977 1.00 90.69 106 GLU A O 1
ATOM 857 N N . LEU A 1 107 ? -2.526 3.339 4.177 1.00 89.75 107 LEU A N 1
ATOM 858 C CA . LEU A 1 107 ? -3.436 4.310 4.784 1.00 89.75 107 LEU A CA 1
ATOM 859 C C . LEU A 1 107 ? -4.753 3.661 5.247 1.00 89.75 107 LEU A C 1
ATOM 861 O O . LEU A 1 107 ? -5.213 3.896 6.362 1.00 89.75 107 LEU A O 1
ATOM 865 N N . VAL A 1 108 ? -5.344 2.803 4.407 1.00 93.88 108 VAL A N 1
ATOM 866 C CA . VAL A 1 108 ? -6.583 2.073 4.750 1.00 93.88 108 VAL A CA 1
ATOM 867 C C . VAL A 1 108 ? -6.318 1.047 5.848 1.00 93.88 108 VAL A C 1
ATOM 869 O O . VAL A 1 108 ? -7.168 0.839 6.709 1.00 93.88 108 VAL A O 1
ATOM 872 N N . THR A 1 109 ? -5.139 0.426 5.837 1.00 95.12 109 THR A N 1
ATOM 873 C CA . THR A 1 109 ? -4.721 -0.546 6.851 1.00 95.12 109 THR A CA 1
ATOM 874 C C . THR A 1 109 ? -4.629 0.103 8.229 1.00 95.12 109 THR A C 1
ATOM 876 O O . THR A 1 109 ? -5.213 -0.419 9.176 1.00 95.12 109 THR A O 1
ATOM 879 N N . TYR A 1 110 ? -3.998 1.272 8.355 1.00 94.00 110 TYR A N 1
ATOM 880 C CA . TYR A 1 110 ? -3.944 1.965 9.645 1.00 94.00 110 TYR A CA 1
ATOM 881 C C . TYR A 1 110 ? -5.310 2.483 10.094 1.00 94.00 110 TYR A C 1
ATOM 883 O O . TYR A 1 110 ? -5.627 2.380 11.276 1.00 94.00 110 TYR A O 1
ATOM 891 N N . ALA A 1 111 ? -6.160 2.954 9.176 1.00 95.62 111 ALA A N 1
ATOM 892 C CA . ALA A 1 111 ? -7.536 3.319 9.522 1.00 95.62 111 ALA A CA 1
ATOM 893 C C . ALA A 1 111 ? -8.337 2.115 10.044 1.00 95.62 111 ALA A C 1
ATOM 895 O O . ALA A 1 111 ? -9.058 2.236 11.031 1.00 95.62 111 ALA A O 1
ATOM 896 N N . PHE A 1 112 ? -8.168 0.946 9.422 1.00 97.56 112 PHE A N 1
ATOM 897 C CA . PHE A 1 112 ? -8.783 -0.304 9.862 1.00 97.56 112 PHE A CA 1
ATOM 898 C C . PHE A 1 112 ? -8.299 -0.726 11.252 1.00 97.56 112 PHE A C 1
ATOM 900 O O . PHE A 1 112 ? -9.116 -1.031 12.121 1.00 97.56 112 PHE A O 1
ATOM 907 N N . HIS A 1 113 ? -6.985 -0.723 11.486 1.00 96.88 113 HIS A N 1
ATOM 908 C CA . HIS A 1 113 ? -6.442 -1.099 12.788 1.00 96.88 113 HIS A CA 1
ATOM 909 C C . HIS A 1 113 ? -6.844 -0.116 13.889 1.00 96.88 113 HIS A C 1
ATOM 911 O O . HIS A 1 113 ? -7.218 -0.554 14.972 1.00 96.88 113 HIS A O 1
ATOM 917 N N . LEU A 1 114 ? -6.840 1.191 13.609 1.00 96.06 114 LEU A N 1
ATOM 918 C CA . LEU A 1 114 ? -7.276 2.201 14.571 1.00 96.06 114 LEU A CA 1
ATOM 919 C C . LEU A 1 114 ? -8.772 2.070 14.892 1.00 96.06 114 LEU A C 1
ATOM 921 O O . LEU A 1 114 ? -9.154 2.167 16.054 1.00 96.06 114 LEU A O 1
ATOM 925 N N . TYR A 1 115 ? -9.612 1.790 13.891 1.00 96.38 115 TYR A N 1
ATOM 926 C CA . TYR A 1 115 ? -11.037 1.524 14.100 1.00 96.38 115 TYR A CA 1
ATOM 927 C C . TYR A 1 115 ? -11.262 0.325 15.031 1.00 96.38 115 TYR A C 1
ATOM 929 O O . TYR A 1 115 ? -12.010 0.435 16.003 1.00 96.38 115 TYR A O 1
ATOM 937 N N . ASN A 1 116 ? -10.585 -0.801 14.773 1.00 95.56 116 ASN A N 1
ATOM 938 C CA . ASN A 1 116 ? -10.697 -1.986 15.627 1.00 95.56 116 ASN A CA 1
ATOM 939 C C . ASN A 1 116 ? -10.136 -1.731 17.024 1.00 95.56 116 ASN A C 1
ATOM 941 O O . ASN A 1 116 ? -10.743 -2.144 17.999 1.00 95.56 116 ASN A O 1
ATOM 945 N N . PHE A 1 117 ? -9.039 -0.984 17.139 1.00 94.56 117 PHE A N 1
ATOM 946 C CA . PHE A 1 117 ? -8.496 -0.591 18.432 1.00 94.56 117 PHE A CA 1
ATOM 947 C C . PHE A 1 117 ? -9.503 0.232 19.249 1.00 94.56 117 PHE A C 1
ATOM 949 O O . PHE A 1 117 ? -9.766 -0.096 20.403 1.00 94.56 117 PHE A O 1
ATOM 956 N N . CYS A 1 118 ? -10.149 1.240 18.653 1.00 93.06 118 CYS A N 1
ATOM 957 C CA . CYS A 1 118 ? -11.211 1.995 19.330 1.00 93.06 118 CYS A CA 1
ATOM 958 C C . CYS A 1 118 ? -12.395 1.103 19.738 1.00 93.06 118 CYS A C 1
ATOM 960 O O . CYS A 1 118 ? -12.998 1.325 20.789 1.00 93.06 118 CYS A O 1
ATOM 962 N N . LYS A 1 119 ? -12.720 0.091 18.926 1.00 91.44 119 LYS A N 1
ATOM 963 C CA . LYS A 1 119 ? -13.784 -0.878 19.209 1.00 91.44 119 LYS A CA 1
ATOM 964 C C . LYS A 1 119 ? -13.430 -1.807 20.371 1.00 91.44 119 LYS A C 1
ATOM 966 O O . LYS A 1 119 ? -14.224 -1.938 21.297 1.00 91.44 119 LYS A O 1
ATOM 971 N N . ASP A 1 120 ? -12.243 -2.402 20.341 1.00 91.31 120 ASP A N 1
ATOM 972 C CA . ASP A 1 120 ? -11.763 -3.376 21.328 1.00 91.31 120 ASP A CA 1
ATOM 973 C C . ASP A 1 120 ?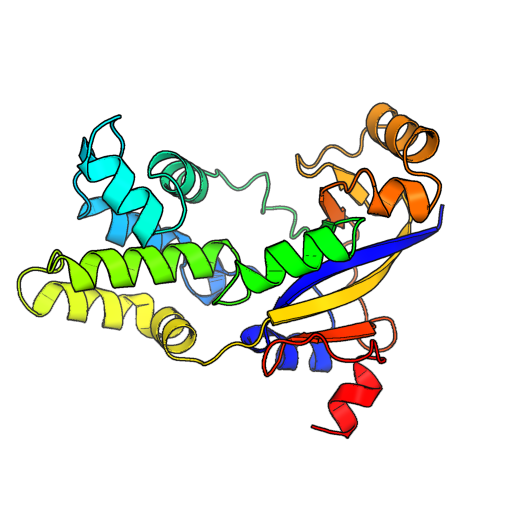 -11.581 -2.749 22.717 1.00 91.31 120 ASP A C 1
ATOM 975 O O . ASP A 1 120 ? -11.737 -3.422 23.734 1.00 91.31 120 ASP A O 1
ATOM 979 N N . PHE A 1 121 ? -11.282 -1.448 22.764 1.00 89.88 121 PHE A N 1
ATOM 980 C CA . PHE A 1 121 ? -11.169 -0.670 24.000 1.00 89.88 121 PHE A CA 1
ATOM 981 C C . PHE A 1 121 ? -12.464 0.066 24.384 1.00 89.88 121 PHE A C 1
ATOM 983 O O . PHE A 1 121 ? -12.457 0.851 25.334 1.00 89.88 121 PHE A O 1
ATOM 990 N N . GLU A 1 122 ? -13.567 -0.182 23.669 1.00 88.62 122 GLU A N 1
ATOM 991 C CA . GLU A 1 122 ? -14.896 0.394 23.924 1.00 88.62 122 GLU A CA 1
ATOM 992 C C . GLU A 1 122 ? -14.919 1.941 23.930 1.00 88.62 122 GLU A C 1
ATOM 994 O O . GLU A 1 122 ? -15.728 2.575 24.607 1.00 88.62 122 GLU A O 1
ATOM 999 N N . TRP A 1 123 ? -14.045 2.591 23.154 1.00 86.69 123 TRP A N 1
ATOM 1000 C CA . TRP A 1 123 ? -13.899 4.058 23.139 1.00 86.69 123 TRP A CA 1
ATOM 1001 C C . TRP A 1 123 ? -14.970 4.800 22.365 1.00 86.69 123 TRP A C 1
ATOM 1003 O O . TRP A 1 123 ? -15.175 5.993 22.579 1.00 86.69 123 TRP A O 1
ATOM 1013 N N . PHE A 1 124 ? -15.713 4.090 21.524 1.00 83.62 124 PHE A N 1
ATOM 1014 C CA . PHE A 1 124 ? -16.970 4.614 21.008 1.00 83.62 124 PHE A CA 1
ATOM 1015 C C . PHE A 1 124 ? -17.991 4.865 22.137 1.00 83.62 124 PHE A C 1
ATOM 1017 O O . PHE A 1 124 ? -18.930 5.638 21.956 1.00 83.62 124 PHE A O 1
ATOM 1024 N N . GLY A 1 125 ? -17.787 4.280 23.326 1.00 72.88 125 GLY A N 1
ATOM 1025 C CA . GLY A 1 125 ? -18.621 4.489 24.501 1.00 72.88 125 GLY A CA 1
ATOM 1026 C C . GLY A 1 125 ? -20.024 3.923 24.296 1.00 72.88 125 GLY A C 1
ATOM 1027 O O . GLY A 1 125 ? -20.211 2.712 24.223 1.00 72.88 125 GLY A O 1
ATOM 1028 N N . ASN A 1 126 ? -21.024 4.806 24.207 1.00 60.84 126 ASN A N 1
ATOM 1029 C CA . ASN A 1 126 ? -22.397 4.416 23.884 1.00 60.84 126 ASN A CA 1
ATOM 1030 C C . ASN A 1 126 ? -22.560 4.247 22.366 1.00 60.84 126 ASN A C 1
ATOM 1032 O O . ASN A 1 126 ? -22.033 5.042 21.596 1.00 60.84 126 ASN A O 1
ATOM 1036 N N . ILE A 1 127 ? -23.376 3.264 21.971 1.00 63.69 127 ILE A N 1
ATOM 1037 C CA . ILE A 1 127 ? -23.727 2.803 20.605 1.00 63.69 127 ILE A CA 1
ATOM 1038 C C . ILE A 1 127 ? -23.827 3.911 19.522 1.00 63.69 127 ILE A C 1
ATOM 1040 O O . ILE A 1 127 ? -23.608 3.646 18.342 1.00 63.69 127 ILE A O 1
ATOM 1044 N N . ASP A 1 128 ? -24.136 5.151 19.904 1.00 79.31 128 ASP A N 1
ATOM 1045 C CA . ASP A 1 128 ? -24.311 6.301 19.015 1.00 79.31 128 ASP A CA 1
ATOM 1046 C C . ASP A 1 128 ? -23.032 6.701 18.248 1.00 79.31 128 ASP A C 1
ATOM 1048 O O . ASP A 1 128 ? -23.104 6.954 17.048 1.00 79.31 128 ASP A O 1
ATOM 1052 N N . PHE A 1 129 ? -21.842 6.694 18.865 1.00 84.44 129 PHE A N 1
ATOM 1053 C CA . PHE A 1 129 ? -20.628 7.149 18.163 1.00 84.44 129 PHE A CA 1
ATOM 1054 C C . PHE A 1 129 ? -20.169 6.156 17.084 1.00 84.44 129 PHE A C 1
ATOM 1056 O O . PHE A 1 129 ? -19.828 6.561 15.974 1.00 84.44 129 PHE A O 1
ATOM 1063 N N . GLU A 1 130 ? -20.195 4.849 17.376 1.00 89.12 130 GLU A N 1
ATOM 1064 C CA . GLU A 1 130 ? -19.887 3.818 16.371 1.00 89.12 130 GLU A CA 1
ATOM 1065 C C . GLU A 1 130 ? -20.905 3.874 15.222 1.00 89.12 130 GLU A C 1
ATOM 1067 O O . GLU A 1 130 ? -20.518 3.790 14.057 1.00 89.12 130 GLU A O 1
ATOM 1072 N N . SER A 1 131 ? -22.194 4.087 15.528 1.00 90.06 131 SER A N 1
ATOM 1073 C CA . SER A 1 131 ? -23.228 4.273 14.502 1.00 90.06 131 SER A CA 1
ATOM 1074 C C . SER A 1 131 ? -22.942 5.497 13.631 1.00 90.06 131 SER A C 1
ATOM 1076 O O . SER A 1 131 ? -22.950 5.382 12.409 1.00 90.06 131 SER A O 1
ATOM 1078 N N . GLN A 1 132 ? -22.617 6.645 14.232 1.00 91.25 132 GLN A N 1
ATOM 1079 C CA . GLN A 1 132 ? -22.272 7.869 13.501 1.00 91.25 132 GLN A CA 1
ATOM 1080 C C . GLN A 1 132 ? -21.033 7.687 12.621 1.00 91.25 132 GLN A C 1
ATOM 1082 O O . GLN A 1 132 ? -21.029 8.134 11.471 1.00 91.25 132 GLN A O 1
ATOM 1087 N N . PHE A 1 133 ? -20.000 7.006 13.127 1.00 93.75 133 PHE A N 1
ATOM 1088 C CA . PHE A 1 133 ? -18.822 6.660 12.335 1.00 93.75 133 PHE A CA 1
ATOM 1089 C C . PHE A 1 133 ? -19.205 5.781 11.141 1.00 93.75 133 PHE A C 1
ATOM 1091 O O . PHE A 1 133 ? -18.864 6.099 10.000 1.00 93.75 133 PHE A O 1
ATOM 1098 N N . ASN A 1 134 ? -19.950 4.702 11.388 1.00 94.31 134 ASN A N 1
ATOM 1099 C CA . ASN A 1 134 ? -20.355 3.754 10.355 1.00 94.31 134 ASN A CA 1
ATOM 1100 C C . ASN A 1 134 ? -21.239 4.410 9.286 1.00 94.31 134 ASN A C 1
ATOM 1102 O O . ASN A 1 134 ? -21.054 4.140 8.100 1.00 94.31 134 ASN A O 1
ATOM 1106 N N . ASP A 1 135 ? -22.149 5.301 9.679 1.00 94.56 135 ASP A N 1
ATOM 1107 C CA . ASP A 1 135 ? -23.006 6.042 8.753 1.00 94.56 135 ASP A CA 1
ATOM 1108 C C . ASP A 1 135 ? -22.182 7.017 7.904 1.00 94.56 135 ASP A C 1
ATOM 1110 O O . ASP A 1 135 ? -22.289 7.044 6.671 1.00 94.56 135 ASP A O 1
ATOM 1114 N N . LYS A 1 136 ? -21.300 7.788 8.551 1.00 95.25 136 LYS A N 1
ATOM 1115 C CA . LYS A 1 136 ? -20.470 8.808 7.896 1.00 95.25 136 LYS A CA 1
ATOM 1116 C C . LYS A 1 136 ? -19.431 8.208 6.944 1.00 95.25 136 LYS A C 1
ATOM 1118 O O . LYS A 1 136 ? -19.172 8.789 5.885 1.00 95.25 136 LYS A O 1
ATOM 1123 N N . PHE A 1 137 ? -18.859 7.059 7.300 1.00 96.88 137 PHE A N 1
ATOM 1124 C CA . PHE A 1 137 ? -17.772 6.389 6.577 1.00 96.88 137 PHE A CA 1
ATOM 1125 C C . PHE A 1 137 ? -18.188 5.021 6.019 1.00 96.88 137 PHE A C 1
ATOM 1127 O O . PHE A 1 137 ? -17.367 4.115 5.881 1.00 96.88 137 PHE A O 1
ATOM 1134 N N . SER A 1 138 ? -19.463 4.866 5.659 1.00 95.88 138 SER A N 1
ATOM 1135 C CA . SER A 1 138 ? -20.048 3.587 5.228 1.00 95.88 138 SER A CA 1
ATOM 1136 C C . SER A 1 138 ? -19.300 2.895 4.079 1.00 95.88 138 SER A C 1
ATOM 1138 O O . SER A 1 138 ? -19.132 1.676 4.106 1.00 95.88 138 SER A O 1
ATOM 1140 N N . GLU A 1 139 ? -18.787 3.637 3.093 1.00 95.12 139 GLU A N 1
ATOM 1141 C CA . GLU A 1 139 ? -17.968 3.060 2.013 1.00 95.12 139 GLU A CA 1
ATOM 1142 C C . GLU A 1 139 ? -16.622 2.514 2.511 1.00 95.12 139 GLU A C 1
ATOM 1144 O O . GLU A 1 139 ? -16.175 1.462 2.056 1.00 95.12 139 GLU A O 1
ATOM 1149 N N . LEU A 1 140 ? -15.992 3.177 3.483 1.00 96.12 140 LEU A N 1
ATOM 1150 C CA . LEU A 1 140 ? -14.761 2.692 4.107 1.00 96.12 140 LEU A CA 1
ATOM 1151 C C . LEU A 1 140 ? -15.029 1.447 4.964 1.00 96.12 140 LEU A C 1
ATOM 1153 O O . LEU A 1 140 ? -14.271 0.482 4.891 1.00 96.12 140 LEU A O 1
ATOM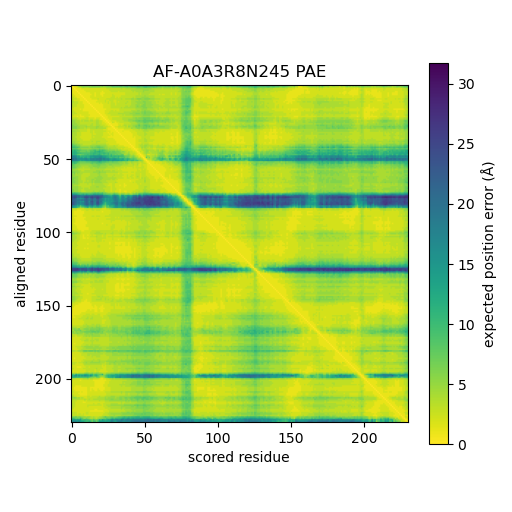 1157 N N . ILE A 1 141 ? -16.147 1.412 5.696 1.00 96.75 141 ILE A N 1
ATOM 1158 C CA . ILE A 1 141 ? -16.579 0.223 6.447 1.00 96.75 141 ILE A CA 1
ATOM 1159 C C . ILE A 1 141 ? -16.795 -0.978 5.518 1.00 96.75 141 ILE A C 1
ATOM 1161 O O . ILE A 1 141 ? -16.388 -2.094 5.847 1.00 96.75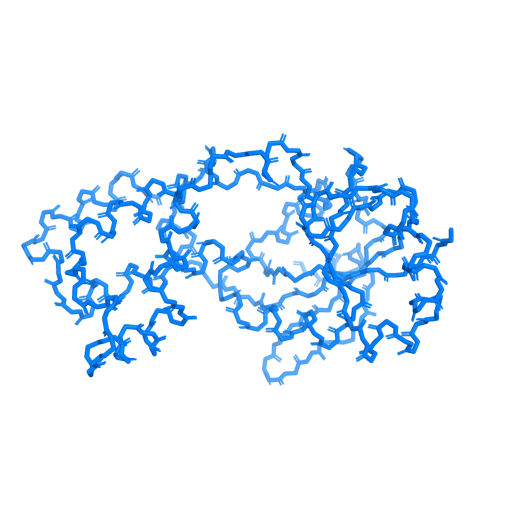 141 ILE A O 1
ATOM 1165 N N . LYS A 1 142 ? -17.359 -0.772 4.320 1.00 94.88 142 LYS A N 1
ATOM 1166 C CA . LYS A 1 142 ? -17.465 -1.845 3.315 1.00 94.88 142 LYS A CA 1
ATOM 1167 C C . LYS A 1 142 ? -16.095 -2.389 2.908 1.00 94.88 142 LYS A C 1
ATOM 1169 O O . LYS A 1 14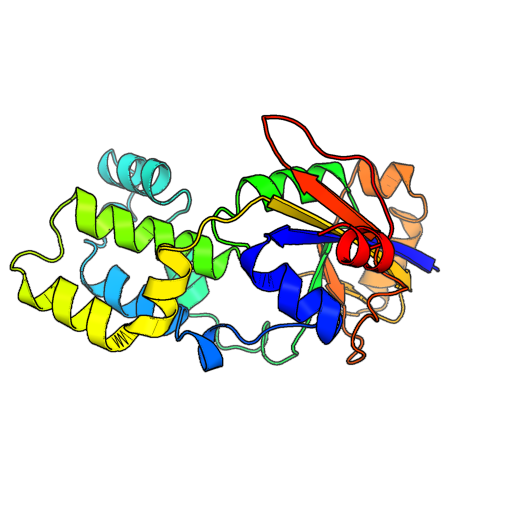2 ? -15.988 -3.587 2.667 1.00 94.88 142 LYS A O 1
ATOM 1174 N N . ILE A 1 143 ? -15.059 -1.551 2.835 1.00 94.25 143 ILE A N 1
ATOM 1175 C CA . ILE A 1 143 ? -13.678 -1.996 2.582 1.00 94.25 143 ILE A CA 1
ATOM 1176 C C . ILE A 1 143 ? -13.112 -2.744 3.799 1.00 94.25 143 ILE A C 1
ATOM 1178 O O . ILE A 1 143 ? -12.460 -3.776 3.641 1.00 94.25 143 ILE A O 1
ATOM 1182 N N . PHE A 1 144 ? -13.390 -2.281 5.020 1.00 96.31 144 PHE A N 1
ATOM 1183 C CA . PHE A 1 144 ? -12.959 -2.959 6.249 1.00 96.31 144 PHE A CA 1
ATOM 1184 C C . PHE A 1 144 ? -13.547 -4.367 6.382 1.00 96.31 144 PHE A C 1
ATOM 1186 O O . PHE A 1 144 ? -12.851 -5.276 6.836 1.00 96.31 144 PHE A O 1
ATOM 1193 N N . ALA 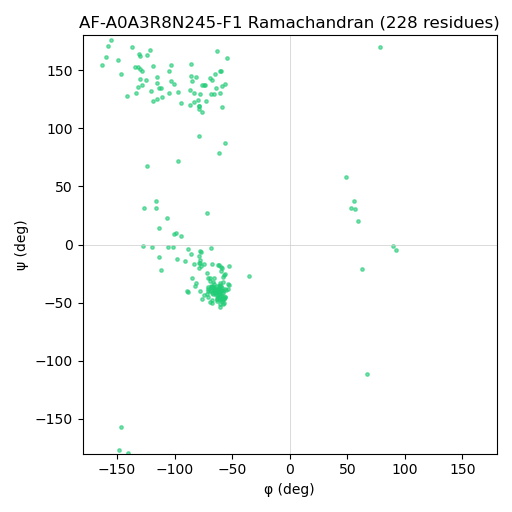A 1 145 ? -14.788 -4.565 5.942 1.00 95.25 145 ALA A N 1
ATOM 1194 C CA . ALA A 1 145 ? -15.465 -5.859 5.980 1.00 95.25 145 ALA A CA 1
ATOM 1195 C C . ALA A 1 145 ? -15.013 -6.834 4.877 1.00 95.25 145 ALA A C 1
ATOM 1197 O O . ALA A 1 145 ? -15.248 -8.032 4.995 1.00 95.25 145 ALA A O 1
ATOM 1198 N N . GLN A 1 146 ? -14.380 -6.349 3.805 1.00 94.06 146 GLN A N 1
ATOM 1199 C CA . GLN A 1 146 ? -13.935 -7.206 2.708 1.00 94.06 146 GLN A CA 1
ATOM 1200 C C . GLN A 1 146 ? -12.670 -7.981 3.077 1.00 94.06 146 GLN A C 1
ATOM 1202 O O . GLN A 1 146 ? -11.720 -7.427 3.643 1.00 94.06 146 GLN A O 1
ATOM 1207 N N . GLU A 1 147 ? -12.648 -9.259 2.708 1.00 92.69 147 GLU A N 1
ATOM 1208 C CA . GLU A 1 147 ? -11.428 -10.056 2.716 1.00 92.69 147 GLU A CA 1
ATOM 1209 C C . GLU A 1 147 ? -10.430 -9.510 1.693 1.00 92.69 147 GLU A C 1
ATOM 1211 O O . GLU A 1 147 ? -10.794 -8.981 0.641 1.00 92.69 147 GLU A O 1
ATOM 1216 N N . ASN A 1 148 ? -9.150 -9.625 2.024 1.00 94.88 148 ASN A N 1
ATOM 1217 C CA . ASN A 1 148 ? -8.066 -9.138 1.195 1.00 94.88 148 ASN A CA 1
ATOM 1218 C C . ASN A 1 148 ? -6.915 -10.131 1.259 1.00 94.88 148 ASN A C 1
ATOM 1220 O O . ASN A 1 148 ? -6.444 -10.461 2.347 1.00 94.88 148 ASN A O 1
ATOM 1224 N N . MET A 1 149 ? -6.437 -10.556 0.097 1.00 96.44 149 MET A N 1
ATOM 1225 C CA . MET A 1 149 ? -5.190 -11.301 -0.010 1.00 96.44 149 MET A CA 1
ATOM 1226 C C . MET A 1 149 ? -4.077 -10.349 -0.455 1.00 96.44 149 MET A C 1
ATOM 1228 O O . MET A 1 149 ? -4.324 -9.508 -1.327 1.00 96.44 149 MET A O 1
ATOM 1232 N N . PRO A 1 150 ? -2.867 -10.448 0.124 1.00 97.94 150 PRO A N 1
ATOM 1233 C CA . PRO A 1 150 ? -1.712 -9.683 -0.326 1.00 97.94 150 PRO A CA 1
ATOM 1234 C C . PRO A 1 150 ? -1.380 -9.976 -1.788 1.00 97.94 150 PRO A C 1
ATOM 1236 O O . PRO A 1 150 ? -1.359 -11.128 -2.225 1.00 97.94 150 PRO A O 1
ATOM 1239 N N . VAL A 1 151 ? -1.086 -8.920 -2.538 1.00 97.94 151 VAL A N 1
ATOM 1240 C CA . VAL A 1 151 ? -0.725 -8.992 -3.953 1.00 97.94 151 VAL A CA 1
ATOM 1241 C C . VAL A 1 151 ? 0.529 -8.164 -4.182 1.00 97.94 151 VAL A C 1
ATOM 1243 O O . VAL A 1 151 ? 0.631 -7.026 -3.721 1.00 97.94 151 VAL A O 1
ATOM 1246 N N . VAL A 1 152 ? 1.470 -8.718 -4.938 1.00 98.44 152 VAL A N 1
ATOM 1247 C CA . VAL A 1 152 ? 2.581 -7.959 -5.510 1.00 98.44 152 VAL A CA 1
ATOM 1248 C C . VAL A 1 152 ? 2.391 -7.890 -7.013 1.00 98.44 152 VAL A C 1
ATOM 1250 O O . VAL A 1 152 ? 2.232 -8.911 -7.680 1.00 98.44 152 VAL A O 1
ATOM 1253 N N . LEU A 1 153 ? 2.421 -6.670 -7.537 1.00 98.44 153 LEU A N 1
ATOM 1254 C CA . LEU A 1 153 ? 2.443 -6.405 -8.969 1.00 98.44 153 LEU A CA 1
ATOM 1255 C C . LEU A 1 153 ? 3.855 -6.013 -9.380 1.00 98.44 153 LEU A C 1
ATOM 1257 O O . LEU A 1 153 ? 4.505 -5.264 -8.653 1.00 98.44 153 LEU A O 1
ATOM 1261 N N . SER A 1 154 ? 4.323 -6.462 -10.537 1.00 98.25 154 SER A N 1
ATOM 1262 C CA . SER A 1 154 ? 5.583 -6.002 -11.117 1.00 98.25 154 SER A CA 1
ATOM 1263 C C . SER A 1 154 ? 5.412 -5.553 -12.558 1.00 98.25 154 SER A C 1
ATOM 1265 O O . SER A 1 154 ? 4.543 -6.040 -13.280 1.00 98.25 154 SER A O 1
ATOM 1267 N N . PHE A 1 155 ? 6.227 -4.586 -12.962 1.00 97.25 155 PHE A N 1
ATOM 1268 C CA . PHE A 1 155 ? 6.248 -4.032 -14.313 1.00 97.25 155 PHE A CA 1
ATOM 1269 C C . PHE A 1 155 ? 7.592 -3.343 -14.575 1.00 97.25 155 PHE A C 1
ATOM 1271 O O . PHE A 1 155 ? 8.331 -3.013 -13.643 1.00 97.25 155 PHE A O 1
ATOM 1278 N N . GLU A 1 156 ? 7.913 -3.130 -15.848 1.00 96.50 156 GLU A N 1
ATOM 1279 C CA . GLU A 1 156 ? 9.117 -2.407 -16.266 1.00 96.50 156 GLU A CA 1
ATOM 1280 C C . GLU A 1 156 ? 8.876 -0.893 -16.283 1.00 96.50 156 GLU A C 1
ATOM 1282 O O . GLU A 1 156 ? 7.824 -0.416 -16.709 1.00 96.50 156 GLU A O 1
ATOM 1287 N N . THR A 1 157 ? 9.873 -0.125 -15.853 1.00 94.56 157 THR A N 1
ATOM 1288 C CA . THR A 1 157 ? 9.883 1.341 -15.924 1.00 94.56 157 THR A CA 1
ATOM 1289 C C . THR A 1 157 ? 11.270 1.857 -16.300 1.00 94.56 157 THR A C 1
ATOM 1291 O O . THR A 1 157 ? 12.198 1.079 -16.508 1.00 94.56 157 THR A O 1
ATOM 1294 N N . ASN A 1 158 ? 11.437 3.180 -16.387 1.00 93.62 158 ASN A N 1
ATOM 1295 C CA . ASN A 1 158 ? 12.711 3.826 -16.680 1.00 93.62 158 ASN A CA 1
ATOM 1296 C C . ASN A 1 158 ? 13.026 4.932 -15.673 1.00 93.62 158 ASN A C 1
ATOM 1298 O O . ASN A 1 158 ? 12.147 5.647 -15.208 1.00 93.62 158 ASN A O 1
ATOM 1302 N N . THR A 1 159 ? 14.318 5.173 -15.447 1.00 92.19 159 THR A N 1
ATOM 1303 C CA . THR A 1 159 ? 14.836 6.260 -14.588 1.00 92.19 159 THR A CA 1
ATOM 1304 C C . THR A 1 159 ? 14.304 7.665 -14.912 1.00 92.19 159 THR A C 1
ATOM 1306 O O . THR A 1 159 ? 14.453 8.565 -14.102 1.00 92.19 159 THR A O 1
ATOM 1309 N N . LYS A 1 160 ? 13.741 7.888 -16.106 1.00 91.50 160 LYS A N 1
ATOM 1310 C CA . LYS A 1 160 ? 13.111 9.163 -16.494 1.00 91.50 160 LYS A CA 1
ATOM 1311 C C . LYS A 1 160 ? 11.702 9.353 -15.921 1.00 91.50 160 LYS A C 1
ATOM 1313 O O . LYS A 1 160 ? 11.183 10.458 -15.976 1.00 91.50 160 LYS A O 1
ATOM 1318 N N . PHE A 1 161 ? 11.091 8.279 -15.437 1.00 91.38 161 PHE A N 1
ATOM 1319 C CA . PHE A 1 161 ? 9.705 8.219 -14.979 1.00 91.38 161 PHE A CA 1
ATOM 1320 C C . PHE A 1 161 ? 9.608 7.967 -13.478 1.00 91.38 161 PHE A C 1
ATOM 1322 O O . PHE A 1 161 ? 8.537 7.617 -12.982 1.00 91.38 161 PHE A O 1
ATOM 1329 N N . ILE A 1 162 ? 10.720 8.133 -12.759 1.00 91.38 162 ILE A N 1
ATOM 1330 C CA . ILE A 1 162 ? 10.772 7.953 -11.315 1.00 91.38 162 ILE A CA 1
ATOM 1331 C C . ILE A 1 162 ? 11.170 9.238 -10.601 1.00 91.38 162 ILE A C 1
ATOM 1333 O O . ILE A 1 162 ? 11.915 10.057 -11.135 1.00 91.38 162 ILE A O 1
ATOM 1337 N N . ALA A 1 163 ? 10.736 9.334 -9.356 1.00 90.94 163 ALA A N 1
ATOM 1338 C CA . ALA A 1 163 ? 11.287 10.223 -8.351 1.00 90.94 163 ALA A CA 1
ATOM 1339 C C . ALA A 1 163 ? 11.568 9.424 -7.073 1.00 90.94 163 ALA A C 1
ATOM 1341 O O . ALA A 1 163 ? 11.022 8.330 -6.877 1.00 90.94 163 ALA A O 1
ATOM 1342 N N . ALA A 1 164 ? 12.392 9.987 -6.194 1.00 90.19 164 ALA A N 1
ATOM 1343 C CA . ALA A 1 164 ? 12.555 9.494 -4.835 1.00 90.19 164 ALA A CA 1
ATOM 1344 C C . ALA A 1 164 ? 11.198 9.419 -4.119 1.00 90.19 164 ALA A C 1
ATOM 1346 O O . ALA A 1 164 ? 10.245 10.120 -4.475 1.00 90.19 164 ALA A O 1
ATOM 1347 N N . GLU A 1 165 ? 11.111 8.637 -3.044 1.00 86.50 165 GLU A N 1
ATOM 1348 C CA . GLU A 1 165 ? 9.910 8.591 -2.203 1.00 86.50 165 GLU A CA 1
ATOM 1349 C C . GLU A 1 165 ? 9.502 9.972 -1.657 1.00 86.50 165 GLU A C 1
ATOM 1351 O O . GLU A 1 165 ? 8.324 10.221 -1.412 1.00 86.50 165 GLU A O 1
ATOM 1356 N N . THR A 1 166 ? 10.443 10.906 -1.528 1.00 82.62 166 THR A N 1
ATOM 1357 C CA . THR A 1 166 ? 10.182 12.301 -1.135 1.00 82.62 166 THR A CA 1
ATOM 1358 C C . THR A 1 166 ? 9.628 13.171 -2.269 1.00 82.62 166 THR A C 1
ATOM 1360 O O . THR A 1 166 ? 9.272 14.320 -2.034 1.00 82.62 166 THR A O 1
ATOM 1363 N N . GLY A 1 167 ? 9.549 12.645 -3.494 1.00 80.38 167 GLY A N 1
ATOM 1364 C CA . GLY A 1 167 ? 9.130 13.365 -4.698 1.00 80.38 167 GLY A CA 1
ATOM 1365 C C . GLY A 1 167 ? 10.267 14.051 -5.463 1.00 80.38 167 GLY A C 1
ATOM 1366 O O . GLY A 1 167 ? 10.007 14.637 -6.505 1.00 80.38 167 GLY A O 1
ATOM 1367 N N . SER A 1 168 ? 11.516 13.970 -4.990 1.00 82.44 168 SER A N 1
ATOM 1368 C CA . SER A 1 168 ? 12.670 14.551 -5.693 1.00 82.44 168 SER A CA 1
ATOM 1369 C C . SER A 1 168 ? 13.035 13.751 -6.948 1.00 82.44 168 SER A C 1
ATOM 1371 O O . SER A 1 168 ? 13.360 12.568 -6.857 1.00 82.44 168 SER A O 1
ATOM 1373 N N . ASP A 1 169 ? 13.055 14.404 -8.106 1.00 82.62 169 ASP A N 1
ATOM 1374 C CA . ASP A 1 169 ? 13.527 13.876 -9.395 1.00 82.62 169 ASP A CA 1
ATOM 1375 C C . ASP A 1 169 ? 14.890 14.474 -9.800 1.00 82.62 169 ASP A C 1
ATOM 1377 O O . ASP A 1 169 ? 15.264 14.514 -10.977 1.00 82.62 169 ASP A O 1
ATOM 1381 N N . SER A 1 170 ? 15.653 14.961 -8.813 1.00 88.69 170 SER A N 1
ATOM 1382 C CA . SER A 1 170 ? 16.904 15.670 -9.057 1.00 88.69 170 SER A CA 1
ATOM 1383 C C . SER A 1 170 ? 17.918 14.808 -9.812 1.00 88.69 170 SER A C 1
ATOM 1385 O O . SER A 1 170 ? 18.009 13.589 -9.649 1.00 88.69 170 SER A O 1
ATOM 1387 N N . LYS A 1 171 ? 18.765 15.465 -10.612 1.00 93.50 171 LYS A N 1
ATOM 1388 C CA . LYS A 1 171 ? 19.855 14.780 -11.315 1.00 93.50 171 LYS A CA 1
ATOM 1389 C C . LYS A 1 171 ? 20.769 14.015 -10.350 1.00 93.50 171 LYS A C 1
ATOM 1391 O O . LYS A 1 171 ? 21.184 12.912 -10.672 1.00 93.50 171 LYS A O 1
ATOM 1396 N N . GLU A 1 172 ? 21.045 14.582 -9.177 1.00 93.88 172 GLU A N 1
ATOM 1397 C CA . GLU A 1 172 ? 21.850 13.935 -8.136 1.00 93.88 172 GLU A CA 1
ATOM 1398 C C . GLU A 1 172 ? 21.234 12.607 -7.683 1.00 93.88 172 GLU A C 1
ATOM 1400 O O . GLU A 1 172 ? 21.939 11.602 -7.608 1.00 93.88 172 GLU A O 1
ATOM 1405 N N . TYR A 1 173 ? 19.917 12.580 -7.461 1.00 92.69 173 TYR A N 1
ATOM 1406 C CA . TYR A 1 173 ? 19.208 11.357 -7.099 1.00 92.69 173 TYR A CA 1
ATOM 1407 C C . TYR A 1 173 ? 19.277 10.306 -8.211 1.00 92.69 173 TYR A C 1
ATOM 1409 O O . TYR A 1 173 ? 19.606 9.148 -7.960 1.00 92.69 173 TYR A O 1
ATOM 1417 N N . ILE A 1 174 ? 19.025 10.708 -9.459 1.00 94.19 174 ILE A N 1
ATOM 1418 C CA . ILE A 1 174 ? 19.067 9.791 -10.604 1.00 94.19 174 ILE A CA 1
ATOM 1419 C C . ILE A 1 174 ? 20.485 9.267 -10.866 1.00 94.19 174 ILE A C 1
ATOM 1421 O O . ILE A 1 174 ? 20.650 8.092 -11.206 1.00 94.19 174 ILE A O 1
ATOM 1425 N N . ASP A 1 175 ? 21.509 10.104 -10.703 1.00 94.69 175 ASP A N 1
ATOM 1426 C CA . ASP A 1 175 ? 22.908 9.698 -10.838 1.00 94.69 175 ASP A CA 1
ATOM 1427 C C . ASP A 1 175 ? 23.296 8.725 -9.712 1.00 94.69 175 ASP A C 1
ATOM 1429 O O . ASP A 1 175 ? 23.904 7.691 -9.988 1.00 94.69 175 ASP A O 1
ATOM 1433 N N . TRP A 1 176 ? 22.881 8.980 -8.465 1.00 94.88 176 TRP A N 1
ATOM 1434 C CA . TRP A 1 176 ? 23.030 8.021 -7.365 1.00 94.88 176 TRP A CA 1
ATOM 1435 C C . TRP A 1 176 ? 22.337 6.691 -7.686 1.00 94.88 176 TRP A C 1
ATOM 1437 O O . TRP A 1 176 ? 22.981 5.642 -7.648 1.00 94.88 176 TRP A O 1
ATOM 1447 N N . PHE A 1 177 ? 21.067 6.722 -8.096 1.00 94.94 177 PHE A N 1
ATOM 1448 C CA . PHE A 1 177 ? 20.302 5.517 -8.418 1.00 94.94 177 PHE A CA 1
ATOM 1449 C C . PHE A 1 177 ? 21.013 4.679 -9.485 1.00 94.94 177 PHE A C 1
ATOM 1451 O O . PHE A 1 177 ? 21.169 3.470 -9.342 1.00 94.94 177 PHE A O 1
ATOM 1458 N N . ARG A 1 178 ? 21.516 5.320 -10.545 1.00 93.31 178 ARG A N 1
ATOM 1459 C CA . ARG A 1 178 ? 22.259 4.634 -11.611 1.00 93.31 178 ARG A CA 1
ATOM 1460 C C . ARG A 1 178 ? 23.623 4.116 -11.180 1.00 93.31 178 ARG A C 1
ATOM 1462 O O . ARG A 1 178 ? 24.083 3.158 -11.775 1.00 93.31 178 ARG A O 1
ATOM 1469 N N . ASN A 1 179 ? 24.282 4.738 -10.211 1.00 94.12 179 ASN A N 1
ATOM 1470 C CA . ASN A 1 179 ? 25.611 4.304 -9.781 1.00 94.12 179 ASN A CA 1
ATOM 1471 C C . ASN A 1 179 ? 25.558 3.175 -8.746 1.00 94.12 179 ASN A C 1
ATOM 1473 O O . ASN A 1 179 ? 26.494 2.384 -8.670 1.00 94.12 179 ASN A O 1
ATOM 1477 N N . TYR A 1 180 ? 24.491 3.109 -7.947 1.00 94.00 180 TYR A N 1
ATOM 1478 C CA . TYR A 1 180 ? 24.390 2.171 -6.825 1.00 94.00 180 TYR A CA 1
ATOM 1479 C C . TYR A 1 180 ? 23.330 1.080 -7.022 1.00 94.00 180 TYR A C 1
ATOM 1481 O O . TYR A 1 180 ? 23.430 0.029 -6.395 1.00 94.00 180 TYR A O 1
ATOM 1489 N N . LEU A 1 181 ? 22.340 1.299 -7.895 1.00 93.94 181 LEU A N 1
ATOM 1490 C CA . LEU A 1 181 ? 21.201 0.401 -8.127 1.00 93.94 181 LEU A CA 1
ATOM 1491 C C . LEU A 1 181 ? 21.030 0.043 -9.616 1.00 93.94 181 LEU A C 1
ATOM 1493 O O . LEU A 1 181 ? 19.908 -0.174 -10.083 1.00 93.94 181 LEU A O 1
ATOM 1497 N N . ASP A 1 182 ? 22.122 -0.030 -10.383 1.00 90.19 182 ASP A N 1
ATOM 1498 C CA . ASP A 1 182 ? 22.110 -0.354 -11.821 1.00 90.19 182 ASP A CA 1
ATOM 1499 C C . ASP A 1 182 ? 21.660 -1.788 -12.135 1.00 90.19 182 ASP A C 1
ATOM 1501 O O . ASP A 1 182 ? 20.982 -2.040 -13.136 1.00 90.19 182 ASP A O 1
ATOM 1505 N N . SER A 1 183 ? 21.960 -2.730 -11.249 1.00 93.12 183 SER A N 1
ATOM 1506 C CA . SER A 1 183 ? 21.663 -4.150 -11.412 1.00 93.12 183 SER A CA 1
ATOM 1507 C C . SER A 1 183 ? 20.462 -4.600 -10.583 1.00 93.12 183 SER A C 1
ATOM 1509 O O . SER A 1 183 ? 20.130 -4.029 -9.542 1.00 93.12 183 SER A O 1
ATOM 1511 N N . ASN A 1 184 ? 19.807 -5.674 -11.036 1.00 93.56 184 ASN A N 1
ATOM 1512 C CA . ASN A 1 184 ? 18.726 -6.289 -10.268 1.00 93.56 184 ASN A CA 1
ATOM 1513 C C . ASN A 1 184 ? 19.230 -6.794 -8.908 1.00 93.56 184 ASN A C 1
ATOM 1515 O O . ASN A 1 184 ? 18.558 -6.597 -7.906 1.00 93.56 184 ASN A O 1
ATOM 1519 N N . GLU A 1 185 ? 20.427 -7.384 -8.856 1.00 95.44 185 GLU A N 1
ATOM 1520 C CA . GLU A 1 185 ? 21.022 -7.880 -7.610 1.00 95.44 185 GLU A CA 1
ATOM 1521 C C . GLU A 1 185 ? 21.158 -6.771 -6.557 1.00 95.44 185 GLU A C 1
ATOM 1523 O O . GLU A 1 185 ? 20.727 -6.949 -5.416 1.00 95.44 185 GLU A O 1
ATOM 1528 N N . MET A 1 186 ? 21.681 -5.600 -6.941 1.00 95.56 186 MET A N 1
ATOM 1529 C CA . MET A 1 186 ? 21.791 -4.468 -6.017 1.00 95.56 186 MET A CA 1
ATOM 1530 C C . MET A 1 186 ? 20.420 -3.948 -5.585 1.00 95.56 186 MET A C 1
ATOM 1532 O O . MET A 1 186 ? 20.234 -3.682 -4.405 1.00 95.56 186 MET A O 1
ATOM 1536 N N . ARG A 1 187 ? 19.435 -3.888 -6.489 1.00 96.06 187 ARG A N 1
ATOM 1537 C CA . ARG A 1 187 ? 18.051 -3.499 -6.156 1.00 96.06 187 ARG A CA 1
ATOM 1538 C C . ARG A 1 187 ? 17.362 -4.465 -5.186 1.00 96.06 187 ARG A C 1
ATOM 1540 O O . ARG A 1 187 ? 16.620 -4.032 -4.308 1.00 96.06 187 ARG A O 1
ATOM 1547 N N . GLN A 1 188 ? 17.634 -5.766 -5.291 1.00 95.81 188 GLN A N 1
ATOM 1548 C CA . GLN A 1 188 ? 17.136 -6.741 -4.315 1.00 95.81 188 GLN A CA 1
ATOM 1549 C C . GLN A 1 188 ? 17.839 -6.605 -2.956 1.00 95.81 188 GLN A C 1
ATOM 1551 O O . GLN A 1 188 ? 17.203 -6.771 -1.921 1.00 95.81 188 GLN A O 1
ATOM 1556 N N . ARG A 1 189 ? 19.140 -6.287 -2.941 1.00 94.38 189 ARG A N 1
ATOM 1557 C CA . ARG A 1 189 ? 19.931 -6.152 -1.705 1.00 94.38 189 ARG A CA 1
ATOM 1558 C C . ARG A 1 189 ? 19.700 -4.826 -0.973 1.00 94.38 189 ARG A C 1
ATOM 1560 O O . ARG A 1 189 ? 19.690 -4.794 0.254 1.00 94.38 189 ARG A O 1
ATOM 1567 N N . MET A 1 190 ? 19.591 -3.739 -1.724 1.00 94.50 190 MET A N 1
ATOM 1568 C CA . MET A 1 190 ? 19.433 -2.360 -1.264 1.00 94.50 190 MET A CA 1
ATOM 1569 C C . MET A 1 190 ? 18.175 -1.783 -1.899 1.00 94.50 190 MET A C 1
ATOM 1571 O O . MET A 1 190 ? 18.219 -0.932 -2.785 1.00 94.50 190 MET A O 1
ATOM 1575 N N . SER A 1 191 ? 17.042 -2.328 -1.479 1.00 94.56 191 SER A N 1
ATOM 1576 C CA . SER A 1 191 ? 15.744 -1.950 -2.012 1.00 94.56 191 SER A CA 1
ATOM 1577 C C . SER A 1 191 ? 15.423 -0.492 -1.706 1.00 94.56 191 SER A C 1
ATOM 1579 O O . SER A 1 191 ? 15.593 -0.033 -0.581 1.00 94.56 191 SER A O 1
ATOM 1581 N N . GLU A 1 192 ? 14.925 0.208 -2.716 1.00 95.25 192 GLU A N 1
ATOM 1582 C CA . GLU A 1 192 ? 14.632 1.636 -2.686 1.00 95.25 192 GLU A CA 1
ATOM 1583 C C . GLU A 1 192 ? 13.149 1.838 -2.981 1.00 95.25 192 GLU A C 1
ATOM 1585 O O . GLU A 1 192 ? 12.612 1.265 -3.936 1.00 95.25 192 GLU A O 1
ATOM 1590 N N . SER A 1 193 ? 12.492 2.646 -2.153 1.00 93.69 193 SER A N 1
ATOM 1591 C CA . SER A 1 193 ? 11.120 3.089 -2.384 1.00 93.69 193 SER A CA 1
ATOM 1592 C C . SER A 1 193 ? 11.117 4.282 -3.333 1.00 93.69 193 SER A C 1
ATOM 1594 O O . SER A 1 193 ? 11.848 5.254 -3.158 1.00 93.69 193 SER A O 1
ATOM 1596 N N . LEU A 1 194 ? 10.278 4.199 -4.357 1.00 92.19 194 LEU A N 1
ATOM 1597 C CA . LEU A 1 194 ? 10.222 5.140 -5.465 1.00 92.19 194 LEU A CA 1
ATOM 1598 C C . LEU A 1 194 ? 8.789 5.580 -5.721 1.00 92.19 194 LEU A C 1
ATOM 1600 O O . LEU A 1 194 ? 7.815 4.918 -5.351 1.00 92.19 194 LEU A O 1
ATOM 1604 N N . ARG A 1 195 ? 8.677 6.669 -6.468 1.00 90.12 195 ARG A N 1
ATOM 1605 C CA . ARG A 1 195 ? 7.432 7.129 -7.070 1.00 90.12 195 ARG A CA 1
ATOM 1606 C C . ARG A 1 195 ? 7.519 7.020 -8.570 1.00 90.12 195 ARG A C 1
ATOM 1608 O O . ARG A 1 195 ? 8.495 7.485 -9.148 1.00 90.12 195 ARG A O 1
ATOM 1615 N N . ILE A 1 196 ? 6.476 6.496 -9.196 1.00 90.12 196 ILE A N 1
ATOM 1616 C CA . ILE A 1 196 ? 6.256 6.701 -10.624 1.00 90.12 196 ILE A CA 1
ATOM 1617 C C . ILE A 1 196 ? 5.654 8.095 -10.802 1.00 90.12 196 ILE A C 1
ATOM 1619 O O . ILE A 1 196 ? 4.593 8.390 -10.248 1.00 90.12 196 ILE A O 1
ATOM 1623 N N . ILE A 1 197 ? 6.365 8.945 -11.538 1.00 86.50 197 ILE A N 1
ATOM 1624 C CA . ILE A 1 197 ? 5.947 10.313 -11.886 1.00 86.50 197 ILE A CA 1
ATOM 1625 C C . ILE A 1 197 ? 5.403 10.411 -13.314 1.00 86.50 197 ILE A C 1
ATOM 1627 O O . ILE A 1 197 ? 4.965 11.478 -13.738 1.00 86.50 197 ILE A O 1
ATOM 1631 N N . ASP A 1 198 ? 5.417 9.304 -14.059 1.00 77.69 198 ASP A N 1
ATOM 1632 C CA . ASP A 1 198 ? 4.662 9.212 -15.299 1.00 77.69 198 ASP A CA 1
ATOM 1633 C C . ASP A 1 198 ? 3.158 9.214 -14.991 1.00 77.69 198 ASP A C 1
ATOM 1635 O O . ASP A 1 198 ? 2.670 8.462 -14.148 1.00 77.69 198 ASP A O 1
ATOM 1639 N N . THR A 1 199 ? 2.429 10.086 -15.682 1.00 65.94 199 THR A N 1
ATOM 1640 C CA . THR A 1 199 ? 0.969 10.208 -15.580 1.00 65.94 199 THR A CA 1
ATOM 1641 C C . THR A 1 199 ? 0.224 9.102 -16.328 1.00 65.94 199 THR A C 1
ATOM 1643 O O . THR A 1 199 ? -1.005 9.026 -16.259 1.00 65.94 199 THR A O 1
ATOM 1646 N N . HIS A 1 200 ? 0.937 8.257 -17.075 1.00 77.62 200 HIS A N 1
ATOM 1647 C CA . HIS A 1 200 ? 0.334 7.150 -17.793 1.00 77.62 200 HIS A CA 1
ATOM 1648 C C . HIS A 1 200 ? -0.065 6.002 -16.862 1.00 77.62 200 HIS A C 1
ATOM 1650 O O . HIS A 1 200 ? 0.655 5.585 -15.959 1.00 77.62 200 HIS A O 1
ATOM 1656 N N . VAL A 1 201 ? -1.254 5.475 -17.131 1.00 89.69 201 VAL A N 1
ATOM 1657 C CA . VAL A 1 201 ? -1.750 4.236 -16.544 1.00 89.69 201 VAL A CA 1
ATOM 1658 C C . VAL A 1 201 ? -0.888 3.079 -17.045 1.00 89.69 201 VAL A C 1
ATOM 1660 O O . VAL A 1 201 ? -0.708 2.922 -18.255 1.00 89.69 201 VAL A O 1
ATOM 1663 N N . ILE A 1 202 ? -0.393 2.241 -16.135 1.00 94.12 202 ILE A N 1
ATOM 1664 C CA . ILE A 1 202 ? 0.328 1.025 -16.513 1.00 94.12 202 ILE A CA 1
ATOM 1665 C C . ILE A 1 202 ? -0.694 -0.008 -16.976 1.00 94.12 202 ILE A C 1
ATOM 1667 O O . ILE A 1 202 ? -1.535 -0.464 -16.199 1.00 94.12 202 ILE A O 1
ATOM 1671 N N . SER A 1 203 ? -0.639 -0.348 -18.261 1.00 95.31 203 SER A N 1
ATOM 1672 C CA . SER A 1 203 ? -1.630 -1.230 -18.873 1.00 95.31 203 SER A CA 1
ATOM 1673 C C . SER A 1 203 ? -1.542 -2.667 -18.331 1.00 95.31 203 SER A C 1
ATOM 1675 O O . SER A 1 203 ? -0.423 -3.149 -18.120 1.00 95.31 203 SER A O 1
ATOM 1677 N N . PRO A 1 204 ? -2.671 -3.376 -18.124 1.00 96.44 204 PRO A N 1
ATOM 1678 C CA . PRO A 1 204 ? -2.690 -4.720 -17.537 1.00 96.44 204 PRO A CA 1
ATOM 1679 C C . PRO A 1 204 ? -1.787 -5.748 -18.231 1.00 96.44 204 PRO A C 1
ATOM 1681 O O . PRO A 1 204 ? -1.206 -6.602 -17.566 1.00 96.44 204 PRO A O 1
ATOM 1684 N N . GLU A 1 205 ? -1.614 -5.670 -19.552 1.00 96.38 205 GLU A N 1
ATOM 1685 C CA . GLU A 1 205 ? -0.761 -6.587 -20.323 1.00 96.38 205 GLU A CA 1
ATOM 1686 C C . GLU A 1 205 ? 0.742 -6.456 -20.023 1.00 96.38 205 GLU A C 1
ATOM 1688 O O . GLU A 1 205 ? 1.519 -7.364 -20.348 1.00 96.38 205 GLU A O 1
ATOM 1693 N N . ASN A 1 206 ? 1.133 -5.341 -19.398 1.00 96.56 206 ASN A N 1
ATOM 1694 C CA . ASN A 1 206 ? 2.497 -5.031 -18.971 1.00 96.56 206 ASN A CA 1
ATOM 1695 C C . ASN A 1 206 ? 2.710 -5.279 -17.472 1.00 96.56 206 ASN A C 1
ATOM 1697 O O . ASN A 1 206 ? 3.741 -4.882 -16.930 1.00 96.56 206 ASN A O 1
ATOM 1701 N N . ILE A 1 207 ? 1.736 -5.895 -16.798 1.00 98.31 207 ILE A N 1
ATOM 1702 C CA . ILE A 1 207 ? 1.793 -6.186 -15.370 1.00 98.31 207 ILE A CA 1
ATOM 1703 C C . ILE A 1 207 ? 1.902 -7.692 -15.171 1.00 98.31 207 ILE A C 1
ATOM 1705 O O . ILE A 1 207 ? 1.157 -8.485 -15.754 1.00 98.31 207 ILE A O 1
ATOM 1709 N N . TRP A 1 208 ? 2.810 -8.075 -14.288 1.00 98.56 208 TRP A N 1
ATOM 1710 C CA . TRP A 1 208 ? 2.887 -9.407 -13.717 1.00 98.56 208 TRP A CA 1
ATOM 1711 C C . TRP A 1 208 ? 2.376 -9.372 -12.284 1.00 98.56 208 TRP A C 1
ATOM 1713 O O . TRP A 1 208 ? 2.491 -8.358 -11.596 1.00 98.56 208 TRP A O 1
ATOM 1723 N N . ILE A 1 209 ? 1.794 -10.477 -11.841 1.00 98.56 209 ILE A N 1
ATOM 1724 C CA . ILE A 1 209 ? 1.145 -10.603 -10.544 1.00 98.56 209 ILE A CA 1
ATOM 1725 C C . ILE A 1 209 ? 1.642 -11.841 -9.810 1.00 98.56 209 ILE A C 1
ATOM 1727 O O . ILE A 1 209 ? 1.860 -12.897 -10.402 1.00 98.56 209 ILE A O 1
ATOM 1731 N N . CYS A 1 210 ? 1.787 -11.690 -8.500 1.00 97.50 210 CYS A N 1
ATOM 1732 C CA . CYS A 1 210 ? 2.007 -12.758 -7.543 1.00 97.50 210 CYS A CA 1
ATOM 1733 C C . CYS A 1 210 ? 1.055 -12.534 -6.357 1.00 97.50 210 CYS A C 1
ATOM 1735 O O . CYS A 1 210 ? 0.964 -11.419 -5.832 1.00 97.50 210 CYS A O 1
ATOM 1737 N N . VAL A 1 211 ? 0.321 -13.572 -5.958 1.00 97.38 211 VAL A N 1
ATOM 1738 C CA . VAL A 1 211 ? -0.704 -13.510 -4.904 1.00 97.38 211 VAL A CA 1
ATOM 1739 C C . VAL A 1 211 ? -0.270 -14.379 -3.732 1.00 97.38 211 VAL A C 1
ATOM 1741 O O . VAL A 1 211 ? 0.270 -15.466 -3.933 1.00 97.38 211 VAL A O 1
ATOM 1744 N N . TYR A 1 212 ? -0.482 -13.900 -2.509 1.00 97.75 212 TYR A N 1
ATOM 1745 C CA . TYR A 1 212 ? -0.227 -14.677 -1.302 1.00 97.75 212 TYR A CA 1
ATOM 1746 C C . TYR A 1 212 ? -1.498 -15.380 -0.831 1.00 97.75 212 TYR A C 1
ATOM 1748 O O . TYR A 1 212 ? -2.491 -14.723 -0.513 1.00 97.75 212 TYR A O 1
ATOM 1756 N N . SER A 1 213 ? -1.449 -16.705 -0.735 1.00 95.50 213 SER A N 1
ATOM 1757 C CA . SER A 1 213 ? -2.536 -17.536 -0.216 1.00 95.50 213 SER A CA 1
ATOM 1758 C C . SER A 1 213 ? -1.970 -18.756 0.510 1.00 95.50 213 SER A C 1
ATOM 1760 O O . SER A 1 213 ? -0.916 -19.278 0.148 1.00 95.50 213 SER A O 1
ATOM 1762 N N . ASP A 1 214 ? -2.656 -19.205 1.561 1.00 94.44 214 ASP A N 1
ATOM 1763 C CA . ASP A 1 214 ? -2.323 -20.431 2.303 1.00 94.44 214 ASP A CA 1
ATOM 1764 C C . ASP A 1 214 ? -0.871 -20.523 2.808 1.00 94.44 214 ASP A C 1
ATOM 1766 O O . ASP A 1 214 ? -0.302 -21.605 2.926 1.00 94.44 214 ASP A O 1
ATOM 1770 N N . GLY A 1 215 ? -0.257 -19.382 3.129 1.00 95.25 215 GLY A N 1
ATOM 1771 C CA . GLY A 1 215 ? 1.110 -19.331 3.651 1.00 95.25 215 GLY A CA 1
ATOM 1772 C C . GLY A 1 215 ? 2.201 -19.152 2.590 1.00 95.25 215 GLY A C 1
ATOM 1773 O O . GLY A 1 215 ? 3.367 -18.980 2.957 1.00 95.25 215 GLY A O 1
ATOM 1774 N N . TYR A 1 216 ? 1.852 -19.146 1.300 1.00 97.06 216 TYR A N 1
ATOM 1775 C CA . TYR A 1 216 ? 2.809 -19.146 0.193 1.00 97.06 216 TYR A CA 1
ATOM 1776 C C . TYR A 1 216 ? 2.479 -18.084 -0.862 1.00 97.06 216 TYR A C 1
ATOM 1778 O O . TYR A 1 216 ? 1.333 -17.689 -1.054 1.00 97.06 216 TYR A O 1
ATOM 1786 N N . TRP A 1 217 ? 3.515 -17.622 -1.562 1.00 97.81 217 TRP A N 1
ATOM 1787 C CA . TRP A 1 217 ? 3.385 -16.773 -2.746 1.00 97.81 217 TRP A CA 1
ATOM 1788 C C . TRP A 1 217 ? 3.214 -17.649 -3.989 1.00 97.81 217 TRP A C 1
ATOM 1790 O O . TRP A 1 217 ? 3.974 -18.603 -4.167 1.00 97.81 217 TRP A O 1
ATOM 1800 N N . SER A 1 218 ? 2.246 -17.320 -4.844 1.00 96.94 218 SER A N 1
ATOM 1801 C CA . SER A 1 218 ? 2.042 -17.987 -6.132 1.00 96.94 218 SER A CA 1
ATOM 1802 C C . SER A 1 218 ? 3.240 -17.801 -7.068 1.00 96.94 218 SER A C 1
ATOM 1804 O O . SER A 1 218 ? 4.075 -16.914 -6.875 1.00 96.94 218 SER A O 1
ATOM 1806 N N . GLU A 1 219 ? 3.292 -18.580 -8.148 1.00 95.88 219 GLU A N 1
ATOM 1807 C CA . GLU A 1 219 ? 4.164 -18.230 -9.269 1.00 95.88 219 GLU A CA 1
ATOM 1808 C C . GLU A 1 219 ? 3.773 -16.864 -9.848 1.00 95.88 219 GLU A C 1
ATOM 1810 O O . GLU A 1 219 ? 2.608 -16.452 -9.802 1.00 95.88 219 GLU A O 1
ATOM 1815 N N . THR A 1 220 ? 4.770 -16.153 -10.375 1.00 96.75 220 THR A N 1
ATOM 1816 C CA . THR A 1 220 ? 4.558 -14.875 -11.048 1.00 96.75 220 THR A CA 1
ATOM 1817 C C . THR A 1 220 ? 4.039 -15.128 -12.458 1.00 96.75 220 THR A C 1
ATOM 1819 O O . THR A 1 220 ? 4.754 -15.675 -13.298 1.00 96.75 220 THR A O 1
ATOM 1822 N N . VAL A 1 221 ? 2.820 -14.679 -12.736 1.00 97.31 221 VAL A N 1
ATOM 1823 C CA . VAL A 1 221 ? 2.155 -14.811 -14.043 1.00 97.31 221 VAL A CA 1
ATOM 1824 C C . VAL A 1 221 ? 1.789 -13.437 -14.594 1.00 97.31 221 VAL A C 1
ATOM 1826 O O . VAL A 1 221 ? 1.851 -12.443 -13.870 1.00 97.31 221 VAL A O 1
ATOM 1829 N N . LYS A 1 222 ? 1.416 -13.335 -15.874 1.00 97.50 222 LYS A N 1
ATOM 1830 C CA . LYS A 1 222 ? 0.861 -12.072 -16.380 1.00 97.50 222 LYS A CA 1
ATOM 1831 C C . LYS A 1 222 ? -0.511 -11.818 -15.769 1.00 97.50 222 LYS A C 1
ATOM 1833 O O . LYS A 1 222 ? -1.311 -12.738 -15.620 1.00 97.50 222 LYS A O 1
ATOM 1838 N N . LEU A 1 223 ? -0.807 -10.552 -15.484 1.00 97.44 223 LEU A N 1
ATOM 1839 C CA . LEU A 1 223 ? -2.085 -10.147 -14.903 1.00 97.44 223 LEU A CA 1
ATOM 1840 C C . LEU A 1 223 ? -3.276 -10.525 -15.794 1.00 97.44 223 LEU A C 1
ATOM 1842 O O . LEU A 1 223 ? -4.307 -10.955 -15.289 1.00 97.44 223 LEU A O 1
ATOM 1846 N N . ILE A 1 224 ? -3.125 -10.388 -17.112 1.00 95.62 224 ILE A N 1
ATOM 1847 C CA . ILE A 1 224 ? -4.174 -10.755 -18.072 1.00 95.62 224 ILE A CA 1
ATOM 1848 C C . ILE A 1 224 ? -4.465 -12.259 -18.084 1.00 95.62 224 ILE A C 1
ATOM 1850 O O . ILE A 1 224 ? -5.618 -12.638 -18.245 1.00 95.62 224 ILE A O 1
ATOM 1854 N N . ASP A 1 225 ? -3.451 -13.098 -17.867 1.00 93.94 225 ASP A N 1
ATOM 1855 C CA . 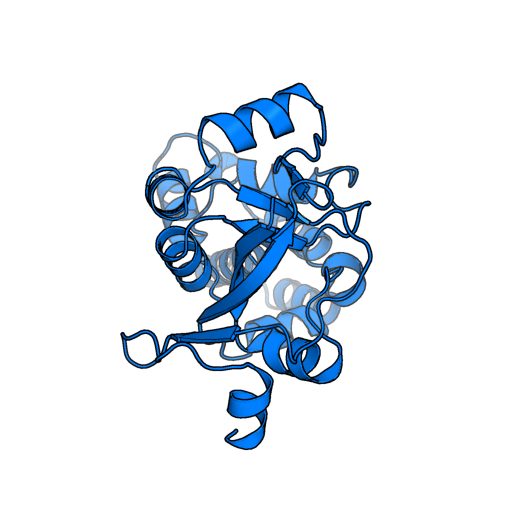ASP A 1 225 ? -3.621 -14.551 -17.833 1.00 93.94 225 ASP A CA 1
ATOM 1856 C C . ASP A 1 225 ? -4.311 -14.948 -16.520 1.00 93.94 225 ASP A C 1
ATOM 1858 O O . ASP A 1 225 ? -5.304 -15.669 -16.526 1.00 93.94 225 ASP A O 1
ATOM 1862 N N . PHE A 1 226 ? -3.881 -14.351 -15.401 1.00 92.94 226 PHE A N 1
ATOM 1863 C CA . PHE A 1 226 ? -4.532 -14.515 -14.099 1.00 92.94 226 PHE A CA 1
ATOM 1864 C C . PHE A 1 226 ? -6.030 -14.159 -14.125 1.00 92.94 226 PHE A C 1
ATOM 1866 O O . PHE A 1 226 ? -6.834 -14.836 -13.486 1.00 92.94 226 PHE A O 1
ATOM 1873 N N . ALA A 1 227 ? -6.400 -13.100 -14.854 1.00 88.38 227 ALA A N 1
ATOM 1874 C CA . ALA A 1 227 ? -7.775 -12.614 -14.966 1.00 88.38 227 ALA A CA 1
ATOM 1875 C C . ALA A 1 227 ? -8.685 -13.478 -15.857 1.00 88.38 227 ALA A C 1
ATOM 1877 O O . ALA A 1 227 ? -9.899 -13.313 -15.817 1.00 88.38 227 ALA A O 1
ATOM 1878 N N . ILE A 1 228 ? -8.124 -14.346 -16.703 1.00 82.81 228 ILE A N 1
ATOM 1879 C CA . ILE A 1 228 ? -8.909 -15.301 -17.502 1.00 82.81 228 ILE A CA 1
ATOM 1880 C C . ILE A 1 228 ? -9.277 -16.520 -16.651 1.00 82.81 228 ILE A C 1
ATOM 1882 O O . ILE A 1 228 ? -10.356 -17.089 -16.819 1.00 82.81 228 ILE A O 1
ATOM 1886 N N . ASP A 1 229 ? -8.391 -16.893 -15.730 1.00 74.56 229 ASP A N 1
ATOM 1887 C CA . ASP A 1 229 ? -8.527 -18.089 -14.902 1.00 74.56 229 ASP A CA 1
ATOM 1888 C C . ASP A 1 229 ? -9.366 -17.869 -13.622 1.00 74.56 229 ASP A C 1
ATOM 1890 O O . ASP A 1 229 ? -9.680 -18.845 -12.937 1.00 74.56 229 ASP A O 1
ATOM 1894 N N . ASN A 1 230 ? -9.744 -16.621 -13.295 1.00 67.62 230 ASN A N 1
ATOM 1895 C CA . ASN A 1 230 ? -10.478 -16.228 -12.075 1.00 67.62 230 ASN A CA 1
ATOM 1896 C C . ASN A 1 230 ? -11.583 -15.200 -12.350 1.00 67.62 230 ASN A C 1
ATOM 1898 O O . ASN A 1 230 ? -12.634 -15.271 -11.669 1.00 67.62 230 ASN A O 1
#

Solvent-accessible surface area (backbone atoms only — not comparable to full-atom values): 12381 Å² total; per-residue (Å²): 103,76,49,66,37,24,32,48,23,17,54,78,52,41,67,56,27,66,76,68,17,50,64,54,74,68,52,48,88,72,38,37,43,50,61,50,41,50,62,55,50,75,65,49,66,71,66,39,62,38,105,49,74,56,20,53,52,41,30,71,61,36,73,47,52,53,64,58,53,49,49,64,56,64,54,71,49,74,82,59,72,66,54,46,37,65,33,24,42,10,61,68,64,25,49,54,51,8,65,72,14,64,53,30,36,64,69,53,25,44,42,45,27,46,51,50,47,38,56,78,69,51,59,48,67,59,75,63,49,52,47,51,49,48,66,76,34,41,68,38,49,55,56,66,72,48,82,51,40,31,24,37,37,35,36,76,46,42,67,89,36,42,20,39,68,87,65,52,65,46,68,69,55,52,51,48,44,56,74,68,44,70,45,70,68,41,14,55,74,60,55,46,62,30,22,35,69,52,88,69,60,43,50,34,87,62,27,32,32,30,44,45,55,98,92,41,73,48,76,78,41,48,40,58,61,56,60,73,79,105

Secondary structure (DSSP, 8-state):
-EEEEEEEEEHHHHHHHHHH-B----HHHHH-HHHHHHHHHTTS-GGGGSTTHHHHHHHHHHSS-HHHHHHHHH--GGGTTT-PEEEES-HHHHHHHHHH-TTSSHHHHHHHHHHHHHHHTTTTTTTHHHHHHHHHTHHHHHHHHS---EEEEEEEEETTSEEETTS---HHHHHHHHHHS-SHHHHHHS--EEEE---S-B-GGG-EEEEEETTEEPPPEEHHHHHHH-

Foldseek 3Di:
DKAKWKAKFKPLCLVVCQVPNDFQDDCCVVQVLLVLLVLLLVLPPCCCQDPDPSVVVCCVQLVDHPVVSVCVNPCPPPLPVLRWGKIKLAPVVSQVVNVQQQLGDPSLSSSLSSLVVCVVVCSCPDPVSVVVSCVVRVVSVVSSPDGIWMKMKMFMDDLVQKAASSRHNDPVVSVVCCVQVVDSVSCNVPMGMIIGSDNDGHHQQRMWMWTDDPNDIDDIDRSNVVVVVD

Organism: Streptococcus suis (NCBI:txid1307)

pLDDT: mean 89.87, std 10.37, range [39.78, 98.56]

Mean predicted aligned error: 5.0 Å

Nearest PDB structures (foldseek):
  8d1n-assembly1_E  TM=2.989E-01  e=7.936E+00  Bos taurus

Sequence (230 aa):
MDFTVYHATGTLFLKSIINEGLKPVDLDSKYKVREALCYLLEIVPSEYGTDNEKYRIFVNSVHTSYGTIEDFIKQENGLFQHGSLY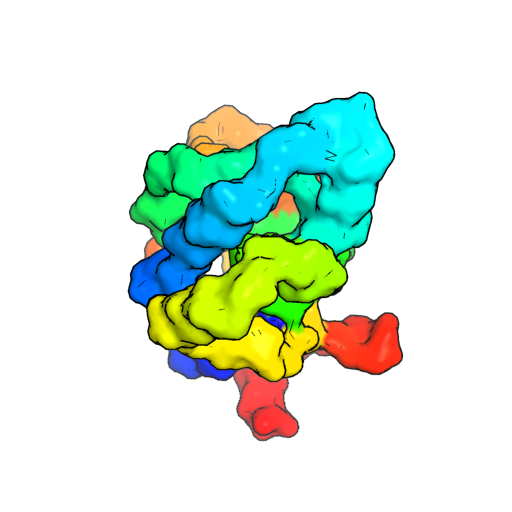VNTGLEKTKEFALNRVKASELVTYAFHLYNFCKDFEWFGNIDFESQFNDKFSELIKIFAQENMPVVLSFETNTKFIAAETGSDSKEYIDWFRNYLDSNEMRQRMSESLRIIDTHVISPENIWICVYSDGYWSETVKLIDFAIDN